Protein AF-A0A6C0EYM8-F1 (afdb_monomer)

Solvent-accessible surface area (backbone atoms only — not comparable to full-atom values): 13880 Å² total; per-residue (Å²): 109,71,68,60,52,52,51,53,52,52,54,50,50,50,52,51,50,51,55,50,56,69,64,71,62,83,47,68,41,80,32,67,7,89,70,68,70,49,69,23,45,26,52,68,52,96,61,31,63,59,53,18,27,50,52,31,50,47,30,53,46,50,48,52,49,52,48,52,54,62,73,57,32,52,66,53,48,35,66,75,74,42,43,72,59,52,56,51,56,61,57,57,60,74,73,69,80,78,85,80,93,77,82,94,76,82,94,71,88,60,78,63,59,58,55,51,49,52,52,49,52,53,48,52,50,47,40,53,31,50,51,37,27,64,75,26,63,48,72,78,26,50,31,46,51,62,92,83,52,91,66,50,63,51,59,41,88,45,28,72,31,35,35,36,50,54,33,39,75,53,99,78,51,46,73,58,57,66,60,62,50,39,53,54,52,46,50,47,49,19,53,27,29,29,87,71,82,81,83,45,74,66,26,50,53,46,33,37,50,52,50,53,56,28,41,79,68,70,64,38,74,91,65,43,17,70,86,52,60,42,82,50,48,78,46,67,47,48,71,58,84,58,77,126

Radius of gyration: 25.05 Å; Cα contacts (8 Å, |Δi|>4): 291; chains: 1; bounding box: 70×45×81 Å

Secondary structure (DSSP, 8-state):
-HHHHHHHHHHHHHHHHHHHHHHT---EEEEE-TTTS-EEEEE-STTHHHHHHHHHHHHHHHHHHHHHHHHHHHHHHIIIIIHHHHHHHHHHHTT--------------THHHHHHHHHHHHHHHHHHHHHHHHHH--TT-EEEPPTT-S-SSEEETTTTEEEE--B-SSTT-PBPPHHHHHHHHHHHHHHHH-SSSSS-HHHHHHHHHHHHHHHHTTS-----TTTS-EEETTEEE---SS--

pLDDT: mean 88.75, std 15.46, range [37.25, 98.81]

Mean predicted aligned error: 8.74 Å

Nearest PDB structures (foldseek):
  5xbn-assembly1_A  TM=6.426E-01  e=7.514E-04  Saccharomyces cerevisiae FostersO
  5xbv-assembly1_A  TM=6.347E-01  e=9.309E-04  Saccharomyces cerevisiae FostersO

Structure (mmCIF, N/CA/C/O backbone):
data_AF-A0A6C0EYM8-F1
#
_entry.id   AF-A0A6C0EYM8-F1
#
loop_
_atom_site.group_PDB
_atom_site.id
_atom_site.type_symbol
_atom_site.label_atom_id
_atom_site.label_alt_id
_atom_site.label_comp_id
_atom_site.label_asym_id
_atom_site.label_entity_id
_atom_site.label_seq_id
_atom_site.pdbx_PDB_ins_code
_atom_site.Cartn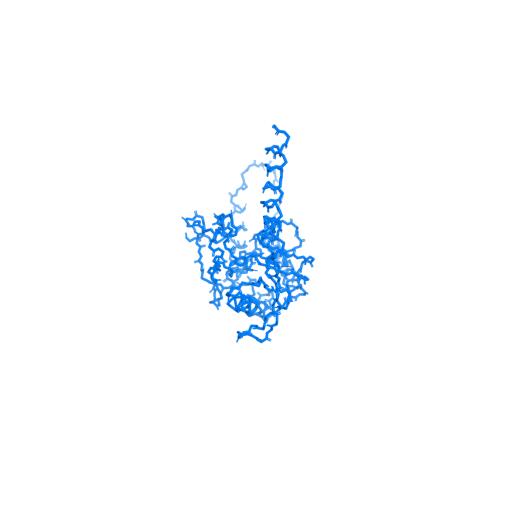_x
_atom_site.Cartn_y
_atom_site.Cartn_z
_atom_site.occupancy
_atom_site.B_iso_or_equiv
_atom_site.auth_seq_id
_atom_site.auth_comp_id
_atom_site.auth_asym_id
_atom_site.auth_atom_id
_atom_site.pdbx_PDB_model_num
ATOM 1 N N . MET A 1 1 ? 44.210 24.706 -36.534 1.00 75.44 1 MET A N 1
ATOM 2 C CA . MET A 1 1 ? 43.386 25.174 -35.391 1.00 75.44 1 MET A CA 1
ATOM 3 C C . MET A 1 1 ? 41.907 24.873 -35.622 1.00 75.44 1 MET A C 1
ATOM 5 O O . MET A 1 1 ? 41.335 24.167 -34.809 1.00 75.44 1 MET A O 1
ATOM 9 N N . ILE A 1 2 ? 41.317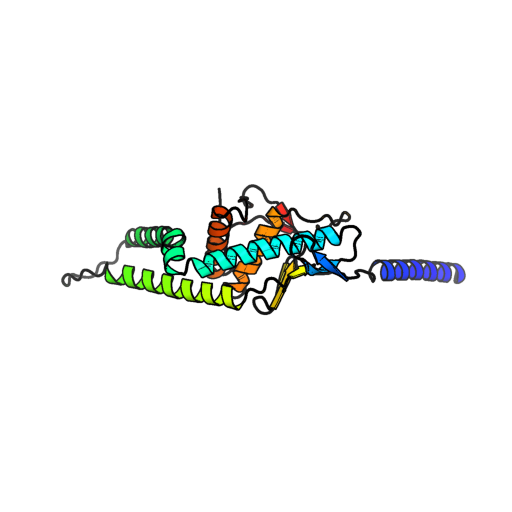 25.308 -36.743 1.00 87.00 2 ILE A N 1
ATOM 10 C CA . ILE A 1 2 ? 39.900 25.060 -37.085 1.00 87.00 2 ILE A CA 1
ATOM 11 C C . ILE A 1 2 ? 39.556 23.559 -37.162 1.00 87.00 2 ILE A C 1
ATOM 13 O O . ILE A 1 2 ? 38.560 23.136 -36.593 1.00 87.00 2 ILE A O 1
ATOM 17 N N . GLU A 1 3 ? 40.405 22.733 -37.780 1.00 90.00 3 GLU A N 1
ATOM 18 C CA . GLU A 1 3 ? 40.162 21.280 -37.881 1.00 90.00 3 GLU A CA 1
ATOM 19 C C . GLU A 1 3 ? 40.129 20.577 -36.516 1.00 90.00 3 GLU A C 1
ATOM 21 O O . GLU A 1 3 ? 39.287 19.715 -36.278 1.00 90.00 3 GLU A O 1
ATOM 26 N N . ILE A 1 4 ? 40.993 21.000 -35.587 1.00 90.81 4 ILE A N 1
ATOM 27 C CA . ILE A 1 4 ? 41.029 20.477 -34.214 1.00 90.81 4 ILE A CA 1
ATOM 28 C C . ILE A 1 4 ? 39.750 20.880 -33.464 1.00 90.81 4 ILE A C 1
ATOM 30 O O . ILE A 1 4 ? 39.149 20.052 -32.784 1.00 90.81 4 ILE A O 1
ATOM 34 N N . VAL A 1 5 ? 39.297 22.128 -33.629 1.00 90.75 5 VAL A N 1
ATOM 35 C CA . VAL A 1 5 ? 38.050 22.627 -33.023 1.00 90.75 5 VAL A CA 1
ATOM 36 C C . VAL A 1 5 ? 36.834 21.863 -33.558 1.00 90.75 5 VAL A C 1
ATOM 38 O O . VAL A 1 5 ? 36.000 21.420 -32.771 1.00 90.75 5 VAL A O 1
ATOM 41 N N . ASN A 1 6 ? 36.763 21.625 -34.870 1.00 92.62 6 ASN A N 1
ATOM 42 C CA . ASN A 1 6 ? 35.686 20.842 -35.481 1.00 92.62 6 ASN A CA 1
ATOM 43 C C . ASN A 1 6 ? 35.679 19.390 -34.979 1.00 92.62 6 ASN A C 1
ATOM 45 O O . ASN A 1 6 ? 34.614 18.855 -34.673 1.00 92.62 6 ASN A O 1
ATOM 49 N N . GLY A 1 7 ? 36.857 18.774 -34.826 1.00 95.19 7 GLY A N 1
ATOM 50 C CA . GLY A 1 7 ? 36.985 17.433 -34.250 1.00 95.19 7 GLY A CA 1
ATOM 51 C C . GLY A 1 7 ? 36.429 17.344 -32.824 1.00 95.19 7 GLY A C 1
ATOM 52 O O . GLY A 1 7 ? 35.659 16.434 -32.520 1.00 95.19 7 GLY A O 1
ATOM 53 N N . ILE A 1 8 ? 36.742 18.324 -31.967 1.00 95.25 8 ILE A N 1
ATOM 54 C CA . ILE A 1 8 ? 36.235 18.382 -30.584 1.00 95.25 8 ILE A CA 1
ATOM 55 C C . ILE A 1 8 ? 34.707 18.547 -30.551 1.00 95.25 8 ILE A C 1
ATOM 57 O O . ILE A 1 8 ? 34.035 17.878 -29.760 1.00 95.25 8 ILE A O 1
ATOM 61 N N . ILE A 1 9 ? 34.141 19.396 -31.416 1.00 95.25 9 ILE A N 1
ATOM 62 C CA . ILE A 1 9 ? 32.686 19.599 -31.503 1.00 95.25 9 ILE A CA 1
ATOM 63 C C . ILE A 1 9 ? 31.981 18.296 -31.900 1.00 95.25 9 ILE A C 1
ATOM 65 O O . ILE A 1 9 ? 31.001 17.921 -31.258 1.00 95.25 9 ILE A O 1
ATOM 69 N N . ILE A 1 10 ? 32.496 17.573 -32.899 1.00 96.31 10 ILE A N 1
ATOM 70 C CA . ILE A 1 10 ? 31.906 16.307 -33.362 1.00 96.31 10 ILE A CA 1
ATOM 71 C C . ILE A 1 10 ? 31.919 15.256 -32.247 1.00 96.31 10 ILE A C 1
ATOM 73 O O . ILE A 1 10 ? 30.889 14.641 -31.983 1.00 96.31 10 ILE A O 1
ATOM 77 N N . VAL A 1 11 ? 33.044 15.079 -31.547 1.00 95.94 11 VAL A N 1
ATOM 78 C CA . VAL A 1 11 ? 33.142 14.116 -30.434 1.00 95.94 11 VAL A CA 1
ATOM 79 C C . VAL A 1 11 ? 32.178 14.480 -29.304 1.00 95.94 11 VAL A C 1
ATOM 81 O O . VAL A 1 11 ? 31.478 13.613 -28.783 1.00 95.94 11 VAL A O 1
ATOM 84 N N . THR A 1 12 ? 32.082 15.765 -28.961 1.00 94.00 12 THR A N 1
ATOM 85 C CA . THR A 1 12 ? 31.161 16.242 -27.921 1.00 94.00 12 THR A CA 1
ATOM 86 C C . THR A 1 12 ? 29.702 16.003 -28.319 1.00 94.00 12 THR A C 1
ATOM 88 O O . THR A 1 12 ? 28.920 15.522 -27.504 1.00 94.00 12 THR A O 1
ATOM 91 N N . LEU A 1 13 ? 29.335 16.259 -29.580 1.00 95.00 13 LEU A N 1
ATOM 92 C CA . LEU A 1 13 ? 27.998 15.968 -30.103 1.00 95.00 13 LEU A CA 1
ATOM 93 C C . LEU A 1 13 ? 27.699 14.468 -30.091 1.00 95.00 13 LEU A C 1
ATOM 95 O O . LEU A 1 13 ? 26.603 14.093 -29.695 1.00 95.00 13 LEU A O 1
ATOM 99 N N . ILE A 1 14 ? 28.660 13.609 -30.443 1.00 94.69 14 ILE A N 1
ATOM 100 C CA . ILE A 1 14 ? 28.497 12.149 -30.360 1.00 94.69 14 ILE A CA 1
ATOM 101 C C . ILE A 1 14 ? 28.258 11.714 -28.911 1.00 94.69 14 ILE A C 1
ATOM 103 O O . ILE A 1 14 ? 27.365 10.910 -28.670 1.00 94.69 14 ILE A O 1
ATOM 107 N N . ILE A 1 15 ? 28.991 12.268 -27.939 1.00 91.94 15 ILE A N 1
ATOM 108 C CA . ILE A 1 15 ? 28.787 11.971 -26.511 1.00 91.94 15 ILE A CA 1
ATOM 109 C C . ILE A 1 15 ? 27.406 12.447 -26.045 1.00 91.94 15 ILE A C 1
ATOM 111 O O . ILE A 1 15 ? 26.713 11.709 -25.348 1.00 91.94 15 ILE A O 1
ATOM 115 N N . ILE A 1 16 ? 26.981 13.651 -26.444 1.00 89.31 16 ILE A N 1
ATOM 116 C CA . ILE A 1 16 ? 25.651 14.188 -26.120 1.00 89.31 16 ILE A CA 1
ATOM 117 C C . ILE A 1 16 ? 24.558 13.317 -26.741 1.00 89.31 16 ILE A C 1
ATOM 119 O O . ILE A 1 16 ? 23.603 12.970 -26.055 1.00 89.31 16 ILE A O 1
ATOM 123 N N . ILE A 1 17 ? 24.703 12.935 -28.011 1.00 86.38 17 ILE A N 1
ATOM 124 C CA . ILE A 1 17 ? 23.761 12.077 -28.735 1.00 86.38 17 ILE A CA 1
ATOM 125 C C . ILE A 1 17 ? 23.705 10.691 -28.090 1.00 86.38 17 ILE A C 1
ATOM 127 O O . ILE A 1 17 ? 22.618 10.188 -27.828 1.00 86.38 17 ILE A O 1
ATOM 131 N N . TYR A 1 18 ? 24.853 10.099 -27.761 1.00 84.50 18 TYR A N 1
ATOM 132 C CA . TYR A 1 18 ? 24.931 8.829 -27.044 1.00 84.50 18 TYR A CA 1
ATOM 133 C C . TYR A 1 18 ? 24.211 8.915 -25.693 1.00 84.50 18 TYR A C 1
ATOM 135 O O . TYR A 1 18 ? 23.333 8.104 -25.419 1.00 84.50 18 TYR A O 1
ATOM 143 N N . LYS A 1 19 ? 24.496 9.950 -24.890 1.00 76.69 19 LYS A N 1
ATOM 144 C CA . LYS A 1 19 ? 23.818 10.199 -23.607 1.00 76.69 19 LYS A CA 1
ATOM 145 C C . LYS A 1 19 ? 22.320 10.467 -23.778 1.00 76.69 19 LYS A C 1
ATOM 147 O O . LYS A 1 19 ? 21.529 10.083 -22.921 1.00 76.69 19 LYS A O 1
ATOM 152 N N . TYR A 1 20 ? 21.917 11.106 -24.875 1.00 72.62 20 TYR A N 1
ATOM 153 C CA . TYR A 1 20 ? 20.518 11.364 -25.209 1.00 72.62 20 TYR A CA 1
ATOM 154 C C . TYR A 1 20 ? 19.769 10.072 -25.569 1.00 72.62 20 TYR A C 1
ATOM 156 O O . TYR A 1 20 ? 18.657 9.869 -25.083 1.00 72.62 20 TYR A O 1
ATOM 164 N N . PHE A 1 21 ? 20.380 9.175 -26.351 1.00 67.88 21 PHE A N 1
ATOM 165 C CA . PHE A 1 21 ? 19.809 7.864 -26.680 1.00 67.88 21 PHE A CA 1
ATOM 166 C C . PHE A 1 21 ? 19.826 6.895 -25.488 1.00 67.88 21 PHE A C 1
ATOM 168 O O . PHE A 1 21 ? 18.843 6.190 -25.273 1.00 67.88 21 PHE A O 1
ATOM 175 N N . GLU A 1 22 ? 20.875 6.918 -24.662 1.00 64.88 22 GLU A N 1
ATOM 176 C CA . GLU A 1 22 ? 20.954 6.177 -23.394 1.00 64.88 22 GLU A CA 1
ATOM 177 C C . GLU A 1 22 ? 19.820 6.594 -22.437 1.00 64.88 22 GLU A C 1
ATOM 179 O O . GLU A 1 22 ? 19.187 5.749 -21.812 1.00 64.88 22 GLU A O 1
ATOM 184 N N . LYS A 1 23 ? 19.490 7.893 -22.383 1.00 55.81 23 LYS A N 1
ATOM 185 C CA . LYS A 1 23 ? 18.424 8.435 -21.524 1.00 55.81 23 LYS A CA 1
ATOM 186 C C . LYS A 1 23 ? 17.008 8.307 -22.111 1.00 55.81 23 LYS A C 1
ATOM 188 O O . LYS A 1 23 ? 16.044 8.314 -21.354 1.00 55.81 23 LYS A O 1
ATOM 193 N N . SER A 1 24 ? 16.853 8.196 -23.434 1.00 52.31 24 SER A N 1
ATOM 194 C CA . SER A 1 24 ? 15.537 8.186 -24.111 1.00 52.31 24 SER A CA 1
ATOM 195 C C . SER A 1 24 ? 14.885 6.802 -24.234 1.00 52.31 24 SER A C 1
ATOM 197 O O . SER A 1 24 ? 13.898 6.660 -24.949 1.00 52.31 24 SER A O 1
ATOM 199 N N . SER A 1 25 ? 15.396 5.779 -23.545 1.00 53.38 25 SER A N 1
ATOM 200 C CA . SER A 1 25 ? 14.868 4.407 -23.617 1.00 53.38 25 SER A CA 1
ATOM 201 C C . SER A 1 25 ? 14.378 3.866 -22.270 1.00 53.38 25 SER A C 1
ATOM 203 O O . SER A 1 25 ? 14.473 2.670 -22.002 1.00 53.38 25 SER A O 1
ATOM 205 N N . TYR A 1 26 ? 13.793 4.720 -21.420 1.00 64.38 26 TYR A N 1
ATOM 206 C CA . TYR A 1 26 ? 13.003 4.253 -20.272 1.00 64.38 26 TYR A CA 1
ATOM 207 C C . TYR A 1 26 ? 11.654 3.704 -20.743 1.00 64.38 26 TYR A C 1
ATOM 209 O O . TYR A 1 26 ? 10.590 4.251 -20.460 1.00 64.38 26 TYR A O 1
ATOM 217 N N . ASP A 1 27 ? 11.729 2.639 -21.526 1.00 79.62 27 ASP A N 1
ATOM 218 C CA . ASP A 1 27 ? 10.581 1.957 -22.079 1.00 79.62 27 ASP A CA 1
ATOM 219 C C . ASP A 1 27 ? 9.804 1.282 -20.941 1.00 79.62 27 ASP A C 1
ATOM 221 O O . ASP A 1 27 ? 10.385 0.694 -20.021 1.00 79.62 27 ASP A O 1
ATOM 225 N N . VAL A 1 28 ? 8.483 1.412 -20.974 1.00 91.00 28 VAL A N 1
ATOM 226 C CA . VAL A 1 28 ? 7.564 0.760 -20.039 1.00 91.00 28 VAL A CA 1
ATOM 227 C C . VAL A 1 28 ? 6.728 -0.237 -20.817 1.00 91.00 28 VAL A C 1
ATOM 229 O O . VAL A 1 28 ? 6.336 -0.001 -21.955 1.00 91.00 28 VAL A O 1
ATOM 232 N N . VAL A 1 29 ? 6.438 -1.371 -20.198 1.00 95.12 29 VAL A N 1
ATOM 233 C CA . VAL A 1 29 ? 5.774 -2.492 -20.851 1.00 95.12 29 VAL A CA 1
ATOM 234 C C . VAL A 1 29 ? 4.687 -3.058 -19.947 1.00 95.12 29 VAL A C 1
ATOM 236 O O . VAL A 1 29 ? 4.827 -3.102 -18.725 1.00 95.12 29 VAL A O 1
ATOM 239 N N . MET A 1 30 ? 3.578 -3.480 -20.557 1.00 97.12 30 MET A N 1
ATOM 240 C CA . MET A 1 30 ? 2.511 -4.187 -19.853 1.00 97.12 30 MET A CA 1
ATOM 241 C C . MET A 1 30 ? 2.912 -5.649 -19.660 1.00 97.12 30 MET A C 1
ATOM 243 O O . MET A 1 30 ? 3.113 -6.370 -20.638 1.00 97.12 30 MET A O 1
ATOM 247 N N . VAL A 1 31 ? 2.971 -6.102 -18.412 1.00 98.31 31 VAL A N 1
ATOM 248 C CA . VAL A 1 31 ? 3.318 -7.484 -18.054 1.00 98.31 31 VAL A CA 1
ATOM 249 C C . VAL A 1 31 ? 2.188 -8.092 -17.232 1.00 98.31 31 VAL A C 1
ATOM 251 O O . VAL A 1 31 ? 1.632 -7.440 -16.350 1.00 98.31 31 VAL A O 1
ATOM 254 N N . VAL A 1 32 ? 1.813 -9.334 -17.540 1.00 98.56 32 VAL A N 1
ATOM 255 C CA . VAL A 1 32 ? 0.831 -10.089 -16.749 1.00 98.56 32 VAL A CA 1
ATOM 256 C C . VAL A 1 32 ? 1.529 -10.626 -15.503 1.00 98.56 32 VAL A C 1
ATOM 258 O O . VAL A 1 32 ? 2.522 -11.345 -15.614 1.00 98.56 32 VAL A O 1
ATOM 261 N N . SER A 1 33 ? 1.008 -10.307 -14.322 1.00 98.56 33 SER A N 1
ATOM 262 C CA . SER A 1 33 ? 1.491 -10.914 -13.088 1.00 98.56 33 SER A CA 1
ATOM 263 C C . SER A 1 33 ? 1.068 -12.380 -13.007 1.00 98.56 33 SER A C 1
ATOM 265 O O . SER A 1 33 ? -0.102 -12.719 -13.178 1.00 98.56 33 SER A O 1
ATOM 267 N N . GLN A 1 34 ? 2.014 -13.248 -12.666 1.00 98.56 34 GLN A N 1
ATOM 268 C CA . GLN A 1 34 ? 1.790 -14.658 -12.355 1.00 98.56 34 GLN A CA 1
ATOM 269 C C . GLN A 1 34 ? 1.108 -14.859 -10.992 1.00 98.56 34 GLN A C 1
ATOM 271 O O . GLN A 1 34 ? 0.627 -15.949 -10.700 1.00 98.56 34 GLN A O 1
ATOM 276 N N . VAL A 1 35 ? 1.044 -13.815 -10.159 1.00 98.25 35 VAL A N 1
ATOM 277 C CA . VAL A 1 35 ? 0.452 -13.865 -8.814 1.00 98.25 35 VAL A CA 1
ATOM 278 C C . VAL A 1 35 ? -1.070 -13.747 -8.864 1.00 98.25 35 VAL A C 1
ATOM 280 O O . VAL A 1 35 ? -1.756 -14.419 -8.099 1.00 98.25 35 VAL A O 1
ATOM 283 N N . ASN A 1 36 ? -1.608 -12.897 -9.742 1.00 97.75 36 ASN A N 1
ATOM 284 C CA . ASN A 1 36 ? -3.050 -12.628 -9.803 1.00 97.75 36 ASN A CA 1
ATOM 285 C C . ASN A 1 36 ? -3.633 -12.540 -11.225 1.00 97.75 36 ASN A C 1
ATOM 287 O O . ASN A 1 36 ? -4.819 -12.257 -11.376 1.00 97.75 36 ASN A O 1
ATOM 291 N N . GLY A 1 37 ? -2.827 -12.754 -12.270 1.00 98.06 37 GLY A N 1
ATOM 292 C CA . GLY A 1 37 ? -3.269 -12.728 -13.667 1.00 98.06 37 GLY A CA 1
ATOM 293 C C . GLY A 1 37 ? -3.581 -11.336 -14.232 1.00 98.06 37 GLY A C 1
ATOM 294 O O . GLY A 1 37 ? -4.012 -11.235 -15.382 1.00 98.06 37 GLY A O 1
ATOM 295 N N . LYS A 1 38 ? -3.370 -10.257 -13.467 1.00 97.88 38 LYS A N 1
ATOM 296 C CA . LYS A 1 38 ? -3.635 -8.876 -13.898 1.00 97.88 38 LYS A CA 1
ATOM 297 C C . LYS A 1 38 ? -2.435 -8.282 -14.630 1.00 97.88 38 LYS A C 1
ATOM 299 O O . LYS A 1 38 ? -1.297 -8.703 -14.431 1.00 97.88 38 LYS A O 1
ATOM 304 N N . LYS A 1 39 ? -2.688 -7.303 -15.502 1.00 97.81 39 LYS A N 1
ATOM 305 C CA . LYS A 1 39 ? -1.640 -6.602 -16.255 1.00 97.81 39 LYS A CA 1
ATOM 306 C C . LYS A 1 39 ? -1.178 -5.364 -15.497 1.00 97.81 39 LYS A C 1
ATOM 308 O O . LYS A 1 39 ? -2.008 -4.539 -15.134 1.00 97.81 39 LYS A O 1
ATOM 313 N N . TYR A 1 40 ? 0.132 -5.200 -15.363 1.00 98.19 40 TYR A N 1
ATOM 314 C CA . TYR A 1 40 ? 0.755 -4.042 -14.729 1.00 98.19 40 TYR A CA 1
ATOM 315 C C . TYR A 1 40 ? 1.706 -3.347 -15.698 1.00 98.19 40 TYR A C 1
ATOM 317 O O . TYR A 1 40 ? 2.440 -4.010 -16.433 1.00 98.19 40 TYR A O 1
ATOM 325 N N . LEU A 1 41 ? 1.687 -2.013 -15.695 1.00 97.12 41 LEU A N 1
ATOM 326 C CA . LEU A 1 41 ? 2.671 -1.211 -16.415 1.00 97.12 41 LEU A CA 1
ATOM 327 C C . LEU A 1 41 ? 3.937 -1.118 -15.561 1.00 97.12 41 LEU A C 1
ATOM 329 O O . LEU A 1 41 ? 3.905 -0.542 -14.473 1.00 97.12 41 LEU A O 1
ATOM 333 N N . VAL A 1 42 ? 5.029 -1.692 -16.056 1.00 97.06 42 VAL A N 1
ATOM 334 C CA . VAL A 1 42 ? 6.327 -1.756 -15.369 1.00 97.06 42 VAL A CA 1
ATOM 335 C C . VAL A 1 42 ? 7.449 -1.321 -16.300 1.00 97.06 42 VAL A C 1
ATOM 337 O O . VAL A 1 42 ? 7.278 -1.265 -17.517 1.00 97.06 42 VAL A O 1
ATOM 340 N N . ARG A 1 43 ? 8.620 -1.016 -15.751 1.00 94.00 43 ARG A N 1
ATOM 341 C CA . ARG A 1 43 ? 9.813 -0.696 -16.535 1.00 94.00 43 ARG A CA 1
ATOM 342 C C . ARG A 1 43 ? 10.273 -1.907 -17.343 1.00 94.00 43 ARG A C 1
ATOM 344 O O . ARG A 1 43 ? 10.307 -3.027 -16.834 1.00 94.00 43 ARG A O 1
ATOM 351 N N . ASN A 1 44 ? 10.688 -1.682 -18.587 1.00 93.12 44 ASN A N 1
ATOM 352 C CA . ASN A 1 44 ? 11.189 -2.718 -19.488 1.00 93.12 44 ASN A CA 1
ATOM 353 C C . ASN A 1 44 ? 12.648 -3.092 -19.166 1.00 93.12 44 ASN A C 1
ATOM 355 O O . ASN A 1 44 ? 13.563 -2.873 -19.954 1.00 93.12 44 ASN A O 1
ATOM 359 N N . LEU A 1 45 ? 12.855 -3.660 -17.980 1.00 92.19 45 LEU A N 1
ATOM 360 C CA . LEU A 1 45 ? 14.130 -4.202 -17.513 1.00 92.19 45 LEU A CA 1
ATOM 361 C C . LEU A 1 45 ? 14.136 -5.743 -17.590 1.00 92.19 45 LEU A C 1
ATOM 363 O O . LEU A 1 45 ? 13.085 -6.352 -17.845 1.00 92.19 45 LEU A O 1
ATOM 367 N N . PRO A 1 46 ? 15.300 -6.406 -17.423 1.00 94.38 46 PRO A N 1
ATOM 368 C CA . PRO A 1 46 ? 15.376 -7.869 -17.421 1.00 94.38 46 PRO A CA 1
ATOM 369 C C . PRO A 1 46 ? 14.460 -8.541 -16.385 1.00 94.38 46 PRO A C 1
ATOM 371 O O . PRO A 1 46 ? 13.908 -9.595 -16.676 1.00 94.38 46 PRO A O 1
ATOM 374 N N . ASP A 1 47 ? 14.232 -7.898 -15.236 1.00 96.56 47 ASP A N 1
ATOM 375 C CA . ASP A 1 47 ? 13.411 -8.366 -14.105 1.00 96.56 47 ASP A CA 1
ATOM 376 C C . ASP A 1 47 ? 11.976 -7.781 -14.097 1.00 96.56 47 ASP A C 1
ATOM 378 O O . ASP A 1 47 ? 11.333 -7.608 -13.056 1.00 96.56 47 ASP A O 1
ATOM 382 N N . LYS A 1 48 ? 11.454 -7.399 -15.271 1.00 97.19 48 LYS A N 1
ATOM 383 C CA . LYS A 1 48 ? 10.098 -6.831 -15.412 1.00 97.19 48 LYS A CA 1
ATOM 384 C C . LYS A 1 48 ? 8.984 -7.774 -14.943 1.00 97.19 48 LYS A C 1
ATOM 386 O O . LYS A 1 48 ? 7.923 -7.304 -14.535 1.00 97.19 48 LYS A O 1
ATOM 391 N N . GLN A 1 49 ? 9.207 -9.089 -14.996 1.00 98.62 49 GLN A N 1
ATOM 392 C CA . GLN A 1 49 ? 8.233 -10.069 -14.515 1.00 98.62 49 GLN A CA 1
ATOM 393 C C . GLN A 1 49 ? 8.118 -10.001 -12.989 1.00 98.62 49 GLN A C 1
ATOM 395 O O . GLN A 1 49 ? 7.016 -9.900 -12.458 1.00 98.62 49 GLN A O 1
ATOM 400 N N . GLU A 1 50 ? 9.250 -9.947 -12.293 1.00 98.62 50 GLU A N 1
ATOM 401 C CA . GLU A 1 50 ? 9.334 -9.803 -10.844 1.00 98.62 50 GLU A CA 1
ATOM 402 C C . GLU A 1 50 ? 8.737 -8.472 -10.373 1.00 98.62 50 GLU A C 1
ATOM 404 O O . GLU A 1 50 ? 8.071 -8.432 -9.338 1.00 98.62 50 GLU A O 1
ATOM 409 N N . ALA A 1 51 ? 8.917 -7.393 -11.142 1.00 98.31 51 ALA A N 1
ATOM 410 C CA . ALA A 1 51 ? 8.287 -6.100 -10.875 1.00 98.31 51 ALA A CA 1
ATOM 411 C C . ALA A 1 51 ? 6.751 -6.179 -10.965 1.00 98.31 51 ALA A C 1
ATOM 413 O O . ALA A 1 51 ? 6.045 -5.705 -10.069 1.00 98.31 51 ALA A O 1
ATOM 414 N N . ALA A 1 52 ? 6.225 -6.822 -12.013 1.00 98.69 52 ALA A N 1
ATOM 415 C CA . ALA A 1 52 ? 4.787 -7.026 -12.178 1.00 98.69 52 ALA A CA 1
ATOM 416 C C . ALA A 1 52 ? 4.214 -7.929 -11.078 1.00 98.69 52 ALA A C 1
ATOM 418 O O . ALA A 1 52 ? 3.138 -7.658 -10.548 1.00 98.69 52 ALA A O 1
ATOM 419 N N . ASP A 1 53 ? 4.956 -8.960 -10.677 1.00 98.81 53 ASP A N 1
ATOM 420 C CA . ASP A 1 53 ? 4.571 -9.850 -9.584 1.00 98.81 53 ASP A CA 1
ATOM 421 C C . ASP A 1 53 ? 4.623 -9.175 -8.220 1.00 98.81 53 ASP A C 1
ATOM 423 O O . ASP A 1 53 ? 3.771 -9.441 -7.372 1.00 98.81 53 ASP A O 1
ATOM 427 N N . LEU A 1 54 ? 5.564 -8.259 -8.004 1.00 98.75 54 LEU A N 1
ATOM 428 C CA . LEU A 1 54 ? 5.590 -7.427 -6.810 1.00 98.75 54 LEU A CA 1
ATOM 429 C C . LEU A 1 54 ? 4.331 -6.554 -6.730 1.00 98.75 54 LEU A C 1
ATOM 431 O O . LEU A 1 54 ? 3.666 -6.574 -5.697 1.00 98.75 54 LEU A O 1
ATOM 435 N N . LEU A 1 55 ? 3.941 -5.869 -7.812 1.00 98.69 55 LEU A N 1
ATOM 436 C CA . LEU A 1 55 ? 2.674 -5.123 -7.859 1.00 98.69 55 LEU A CA 1
ATOM 437 C C . LEU A 1 55 ? 1.461 -6.033 -7.641 1.00 98.69 55 LEU A C 1
ATOM 439 O O . LEU A 1 55 ? 0.582 -5.688 -6.854 1.00 98.69 55 LEU A O 1
ATOM 443 N N . GLY A 1 56 ? 1.444 -7.217 -8.260 1.00 98.62 56 GLY A N 1
ATOM 444 C CA . GLY A 1 56 ? 0.386 -8.207 -8.070 1.00 98.62 56 GLY A CA 1
ATOM 445 C C . GLY A 1 56 ? 0.226 -8.632 -6.608 1.00 98.62 56 GLY A C 1
ATOM 446 O O . GLY A 1 56 ? -0.890 -8.652 -6.086 1.00 98.62 56 GLY A O 1
ATOM 447 N N . LYS A 1 57 ? 1.334 -8.890 -5.901 1.00 98.69 57 LYS A N 1
ATOM 448 C CA . LYS A 1 57 ? 1.322 -9.211 -4.462 1.00 98.69 57 LYS A CA 1
ATOM 449 C C . LYS A 1 57 ? 0.798 -8.057 -3.616 1.00 98.69 57 LYS A C 1
ATOM 451 O O . LYS A 1 57 ? 0.011 -8.290 -2.700 1.00 98.69 57 LYS A O 1
ATOM 456 N N . LEU A 1 58 ? 1.225 -6.826 -3.904 1.00 98.56 58 LEU A N 1
ATOM 457 C CA . LEU A 1 58 ? 0.752 -5.640 -3.186 1.00 98.56 58 LEU A CA 1
ATOM 458 C C . LEU A 1 58 ? -0.751 -5.445 -3.397 1.00 98.56 58 LEU A C 1
ATOM 460 O O . LEU A 1 58 ? -1.476 -5.282 -2.419 1.00 98.56 58 LEU A O 1
ATOM 464 N N . ALA A 1 59 ? -1.228 -5.549 -4.639 1.00 98.38 59 ALA A N 1
ATOM 465 C CA . ALA A 1 59 ? -2.645 -5.443 -4.970 1.00 98.38 59 ALA A CA 1
ATOM 466 C C . ALA A 1 59 ? -3.484 -6.482 -4.210 1.00 98.38 59 ALA A C 1
ATOM 468 O O . ALA A 1 59 ? -4.453 -6.106 -3.559 1.00 98.38 59 ALA A O 1
ATOM 469 N N . VAL A 1 60 ? -3.066 -7.756 -4.193 1.00 98.56 60 VAL A N 1
ATOM 470 C CA . VAL A 1 60 ? -3.756 -8.827 -3.444 1.00 98.56 60 VAL A CA 1
ATOM 471 C C . VAL A 1 60 ? -3.788 -8.541 -1.939 1.00 98.56 60 VAL A C 1
ATOM 473 O O . VAL A 1 60 ? -4.818 -8.728 -1.290 1.00 98.56 60 VAL A O 1
ATOM 476 N N . LYS A 1 61 ? -2.679 -8.067 -1.357 1.00 98.62 61 LYS A N 1
ATOM 477 C CA . LYS A 1 61 ? -2.631 -7.711 0.071 1.00 98.62 61 LYS A CA 1
ATOM 478 C C . LYS A 1 61 ? -3.567 -6.556 0.407 1.00 98.62 61 LYS A C 1
ATOM 480 O O . LYS A 1 61 ? -4.269 -6.629 1.414 1.00 98.62 61 LYS A O 1
ATOM 485 N N . LEU A 1 62 ? -3.571 -5.500 -0.405 1.00 98.56 62 LEU A N 1
ATOM 486 C CA . LEU A 1 62 ? -4.426 -4.339 -0.173 1.00 98.56 62 LEU A CA 1
ATOM 487 C C . LEU A 1 62 ? -5.901 -4.658 -0.424 1.00 98.56 62 LEU A C 1
ATOM 489 O O . LEU A 1 62 ? -6.741 -4.230 0.358 1.00 98.56 62 LEU A O 1
ATOM 493 N N . GLU A 1 63 ? -6.213 -5.466 -1.437 1.00 98.56 63 GLU A N 1
ATOM 494 C CA . GLU A 1 63 ? -7.571 -5.952 -1.697 1.00 98.56 63 GLU A CA 1
ATOM 495 C C . GLU A 1 63 ? -8.108 -6.730 -0.495 1.00 98.56 63 GLU A C 1
ATOM 497 O O . GLU A 1 63 ? -9.171 -6.397 0.027 1.00 98.56 63 GLU A O 1
ATOM 502 N N . LYS A 1 64 ? -7.312 -7.662 0.043 1.00 98.75 64 LYS A N 1
ATOM 503 C CA . LYS A 1 64 ? -7.661 -8.392 1.266 1.00 98.75 64 LYS A CA 1
ATOM 504 C C . LYS A 1 64 ? -7.817 -7.467 2.478 1.00 98.75 64 LYS A C 1
ATOM 506 O O . LYS A 1 64 ? -8.728 -7.664 3.277 1.00 98.75 64 LYS A O 1
ATOM 511 N N . LEU A 1 65 ? -6.959 -6.456 2.634 1.00 98.81 65 LEU A N 1
ATOM 512 C CA . LEU A 1 65 ? -7.069 -5.475 3.722 1.00 98.81 65 LEU A CA 1
ATOM 513 C C . LEU A 1 65 ? -8.380 -4.679 3.635 1.00 98.81 65 LEU A C 1
ATOM 515 O O . LEU A 1 65 ? -9.095 -4.560 4.631 1.00 98.81 65 LEU A O 1
ATOM 519 N N . VAL A 1 66 ? -8.712 -4.162 2.450 1.00 98.75 66 VAL A N 1
ATOM 520 C CA . VAL A 1 66 ? -9.952 -3.412 2.207 1.00 98.75 66 VAL A CA 1
ATOM 521 C C . VAL A 1 66 ? -11.175 -4.308 2.401 1.00 98.75 66 VAL A C 1
ATOM 523 O O . VAL A 1 66 ? -12.152 -3.878 3.012 1.00 98.75 66 VAL A O 1
ATOM 526 N N . GLU A 1 67 ? -11.117 -5.564 1.956 1.00 98.69 67 GLU A N 1
ATOM 527 C CA . GLU A 1 67 ? -12.184 -6.545 2.159 1.00 98.69 67 GLU A CA 1
ATOM 528 C C . GLU A 1 67 ? -12.420 -6.839 3.648 1.00 98.69 67 GLU A C 1
ATOM 530 O O . GLU A 1 67 ? -13.564 -6.783 4.102 1.00 98.69 67 GLU A O 1
ATOM 535 N N . ILE A 1 68 ? -11.359 -7.057 4.435 1.00 98.69 68 ILE A N 1
ATOM 536 C CA . ILE A 1 68 ? -11.452 -7.247 5.893 1.00 98.69 68 ILE A CA 1
ATOM 537 C C . ILE A 1 68 ? -12.156 -6.056 6.550 1.00 98.69 68 ILE A C 1
ATOM 539 O O . ILE A 1 68 ? -13.074 -6.243 7.349 1.00 98.69 68 ILE A O 1
ATOM 543 N N . ILE A 1 69 ? -11.752 -4.831 6.201 1.00 98.56 69 ILE A N 1
ATOM 544 C CA . ILE A 1 69 ? -12.334 -3.600 6.752 1.00 98.56 69 ILE A CA 1
ATOM 545 C C 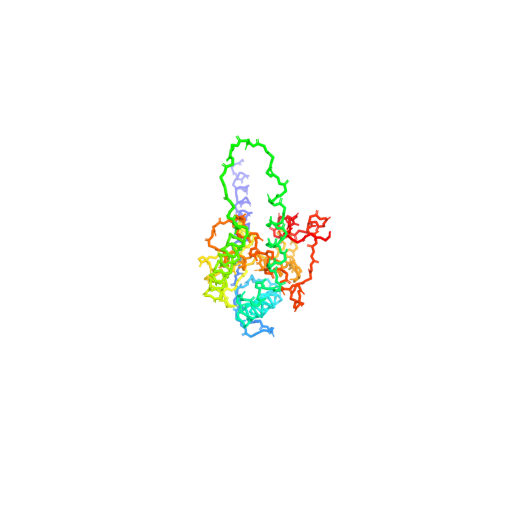. ILE A 1 69 ? -13.815 -3.486 6.374 1.00 98.56 69 ILE A C 1
ATOM 547 O O . ILE A 1 69 ? -14.657 -3.192 7.228 1.00 98.56 69 ILE A O 1
ATOM 551 N N . LYS A 1 70 ? -14.140 -3.750 5.105 1.00 98.31 70 LYS A N 1
ATOM 552 C CA . LYS A 1 70 ? -15.503 -3.690 4.573 1.00 98.31 70 LYS A CA 1
ATOM 553 C C . LYS A 1 70 ? -16.424 -4.705 5.250 1.00 98.31 70 LYS A C 1
ATOM 555 O O . LYS A 1 70 ? -17.519 -4.331 5.660 1.00 98.31 70 LYS A O 1
ATOM 560 N N . ILE A 1 71 ? -15.994 -5.964 5.366 1.00 98.31 71 ILE A N 1
ATOM 561 C CA . ILE A 1 71 ? -16.790 -7.054 5.953 1.00 98.31 71 ILE A CA 1
ATOM 562 C C . ILE A 1 71 ? -16.967 -6.853 7.457 1.00 98.31 71 ILE A C 1
ATOM 564 O O . ILE A 1 71 ? -18.066 -7.051 7.970 1.00 98.31 71 ILE A O 1
ATOM 568 N N . ALA A 1 72 ? -15.911 -6.448 8.170 1.00 98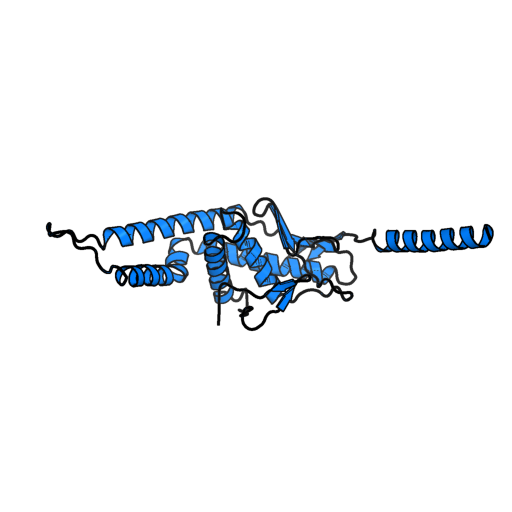.19 72 ALA A N 1
ATOM 569 C CA . ALA A 1 72 ? -15.997 -6.212 9.607 1.00 98.19 72 ALA A CA 1
ATOM 570 C C . ALA A 1 72 ? -17.000 -5.096 9.940 1.00 98.19 72 ALA A C 1
ATOM 572 O O . ALA A 1 72 ? -17.727 -5.202 10.927 1.00 98.19 72 ALA A O 1
ATOM 573 N N . GLY A 1 73 ? -17.059 -4.045 9.119 1.00 97.31 73 GLY A N 1
ATOM 574 C CA . GLY A 1 73 ? -17.907 -2.883 9.361 1.00 97.31 73 GLY A CA 1
ATOM 575 C C . GLY A 1 73 ? -17.357 -1.962 10.457 1.00 97.31 73 GLY A C 1
ATOM 576 O O . GLY A 1 73 ? -16.586 -2.365 11.333 1.00 97.31 73 GLY A O 1
ATOM 577 N N . TYR A 1 74 ? -17.756 -0.687 10.411 1.00 97.81 74 TYR A N 1
ATOM 578 C CA . TYR A 1 74 ? -17.151 0.362 11.241 1.00 97.81 74 TYR A CA 1
ATOM 579 C C . TYR A 1 74 ? -17.314 0.122 12.750 1.00 97.81 74 TYR A C 1
ATOM 581 O O . TYR A 1 74 ? -16.420 0.481 13.507 1.00 97.81 74 TYR A O 1
ATOM 589 N N . GLU A 1 75 ? -18.400 -0.513 13.206 1.00 97.25 75 GLU A N 1
ATOM 590 C CA . GLU A 1 75 ? -18.619 -0.776 14.637 1.00 97.25 75 GLU A CA 1
ATOM 591 C C . GLU A 1 75 ? -17.614 -1.783 15.200 1.00 97.25 75 GLU A C 1
ATOM 593 O O . GLU A 1 75 ? -17.017 -1.547 16.253 1.00 97.25 75 GLU A O 1
ATOM 598 N N . ASN A 1 76 ? -17.367 -2.879 14.479 1.00 98.00 76 ASN A N 1
ATOM 599 C CA . ASN A 1 76 ? -16.396 -3.885 14.900 1.00 98.00 76 ASN A CA 1
ATOM 600 C C . ASN A 1 76 ? -14.966 -3.347 14.804 1.00 98.00 76 ASN A C 1
ATOM 602 O O . ASN A 1 76 ? -14.167 -3.574 15.714 1.00 98.00 76 ASN A O 1
ATOM 606 N N . ILE A 1 77 ? -14.655 -2.587 13.747 1.00 98.25 77 ILE A N 1
ATOM 607 C CA . ILE A 1 77 ? -13.356 -1.917 13.619 1.00 98.25 77 ILE A CA 1
ATOM 608 C C . ILE A 1 77 ? -13.149 -0.919 14.764 1.00 98.25 77 ILE A C 1
ATOM 610 O O . ILE A 1 77 ? -12.089 -0.933 15.390 1.00 98.25 77 ILE A O 1
ATOM 614 N N . TYR A 1 78 ? -14.162 -0.112 15.095 1.00 97.50 78 TYR A N 1
ATOM 615 C CA . TYR A 1 78 ? -14.103 0.828 16.212 1.00 97.50 78 TYR A CA 1
ATOM 616 C C . TYR A 1 78 ? -13.804 0.104 17.525 1.00 97.50 78 TYR A C 1
ATOM 618 O O . TYR A 1 78 ? -12.824 0.418 18.201 1.00 97.50 78 TYR A O 1
ATOM 626 N N . ASN A 1 79 ? -14.614 -0.903 17.859 1.00 96.75 79 ASN A N 1
ATOM 627 C CA . ASN A 1 79 ? -14.505 -1.628 19.121 1.00 96.75 79 ASN A CA 1
ATOM 628 C C . ASN A 1 79 ? -13.152 -2.331 19.277 1.00 96.75 79 ASN A C 1
ATOM 630 O O . ASN A 1 79 ? -12.599 -2.338 20.374 1.00 96.75 79 ASN A O 1
ATOM 634 N N . LYS A 1 80 ? -12.612 -2.901 18.193 1.00 97.50 80 LYS A N 1
ATOM 635 C CA . LYS A 1 80 ? -11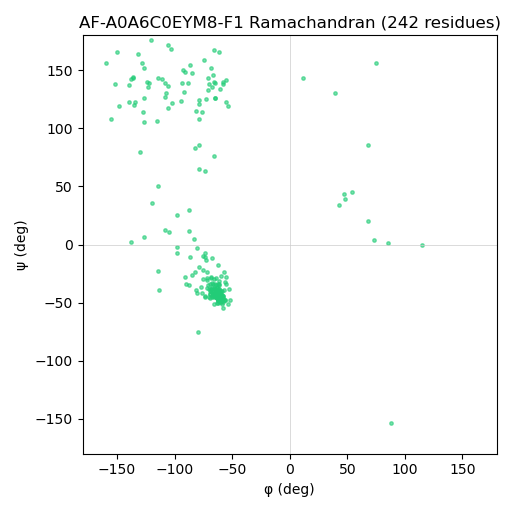.349 -3.645 18.235 1.00 97.50 80 LYS A CA 1
ATOM 636 C C . LYS A 1 80 ? -10.115 -2.740 18.213 1.00 97.50 80 LYS A C 1
ATOM 638 O O . LYS A 1 80 ? -9.161 -3.016 18.934 1.00 97.50 80 LYS A O 1
ATOM 643 N N . TYR A 1 81 ? -10.108 -1.690 17.391 1.00 96.12 81 TYR A N 1
ATOM 644 C CA . TYR A 1 81 ? -8.875 -0.962 17.062 1.00 96.12 81 TYR A CA 1
ATOM 645 C C . TYR A 1 81 ? -8.817 0.487 17.548 1.00 96.12 81 TYR A C 1
ATOM 647 O O . TYR A 1 81 ? -7.711 1.019 17.669 1.00 96.12 81 TYR A O 1
ATOM 655 N N . VAL A 1 82 ? -9.966 1.123 17.800 1.00 94.69 82 VAL A N 1
ATOM 656 C CA . VAL A 1 82 ? -10.061 2.575 18.051 1.00 94.69 82 VAL A CA 1
ATOM 657 C C . VAL A 1 82 ? -10.499 2.883 19.482 1.00 94.69 82 VAL A C 1
ATOM 659 O O . VAL A 1 82 ? -9.952 3.786 20.108 1.00 94.69 82 VAL A O 1
ATOM 662 N N . LYS A 1 83 ? -11.440 2.109 20.034 1.00 93.31 83 LYS A N 1
ATOM 663 C CA . LYS A 1 83 ? -12.061 2.365 21.341 1.00 93.31 83 LYS A CA 1
ATOM 664 C C . LYS A 1 83 ? -11.048 2.576 22.470 1.00 93.31 83 LYS A C 1
ATOM 666 O O . LYS A 1 83 ? -11.146 3.550 23.205 1.00 93.31 83 LYS A O 1
ATOM 671 N N . ALA A 1 84 ? -10.046 1.704 22.569 1.00 90.12 84 ALA A N 1
ATOM 672 C CA . ALA A 1 84 ? -9.034 1.791 23.622 1.00 90.12 84 ALA A CA 1
ATOM 673 C C . ALA A 1 84 ? -8.180 3.070 23.544 1.00 90.12 84 ALA A C 1
ATOM 675 O O . ALA A 1 84 ? -7.696 3.538 24.574 1.00 90.12 84 ALA A O 1
ATOM 676 N N . ASP A 1 85 ? -7.983 3.628 22.347 1.00 85.81 85 ASP A N 1
ATOM 677 C CA . ASP A 1 85 ? -7.241 4.877 22.165 1.00 85.81 85 ASP A CA 1
ATOM 678 C C . ASP A 1 85 ? -8.121 6.075 22.591 1.00 85.81 85 ASP A C 1
ATOM 680 O O . ASP A 1 85 ? -7.667 6.928 23.354 1.00 85.81 85 ASP A O 1
ATOM 684 N N . VAL A 1 86 ? -9.414 6.065 22.237 1.00 83.06 86 VAL A N 1
ATOM 685 C CA . VAL A 1 86 ? -10.408 7.081 22.654 1.00 83.06 86 VAL A CA 1
ATOM 686 C C . VAL A 1 86 ? -10.605 7.111 24.176 1.00 83.06 86 VAL A C 1
ATOM 688 O O . VAL A 1 86 ? -10.647 8.180 24.796 1.00 83.06 86 VAL A O 1
ATOM 691 N N . ASP A 1 87 ? -10.692 5.942 24.813 1.00 85.19 87 ASP A N 1
ATOM 692 C CA . ASP A 1 87 ? -10.881 5.837 26.264 1.00 85.19 87 ASP A CA 1
ATOM 693 C C . ASP A 1 87 ? -9.678 6.409 27.040 1.00 85.19 87 ASP A C 1
ATOM 695 O O . ASP A 1 87 ? -9.846 7.036 28.092 1.00 85.19 87 ASP A O 1
ATOM 699 N N . LYS A 1 88 ? -8.456 6.259 26.510 1.00 83.00 88 LYS A N 1
ATOM 700 C CA . LYS A 1 88 ? -7.236 6.834 27.105 1.00 83.00 88 LYS A CA 1
ATOM 701 C C . LYS A 1 88 ? -7.195 8.355 26.975 1.00 83.00 88 LYS A C 1
ATOM 703 O O . LYS A 1 88 ? -6.888 9.037 27.953 1.00 83.00 88 LYS A O 1
ATOM 708 N N . GLU A 1 89 ? -7.525 8.894 25.803 1.00 75.81 89 GLU A N 1
ATOM 709 C CA . GLU A 1 89 ? -7.526 10.344 25.563 1.00 75.81 89 GLU A CA 1
ATOM 710 C C . GLU A 1 89 ? -8.576 11.072 26.416 1.00 75.81 89 GLU A C 1
ATOM 712 O O . GLU A 1 89 ? -8.284 12.100 27.032 1.00 75.81 89 GLU A O 1
ATOM 717 N N . THR A 1 90 ? -9.778 10.501 26.543 1.00 72.12 90 THR A N 1
ATOM 718 C CA . THR A 1 90 ? -10.841 11.072 27.392 1.00 72.12 90 THR A CA 1
ATOM 719 C C . THR A 1 90 ? -10.531 11.000 28.886 1.00 72.12 90 THR A C 1
ATOM 721 O O . THR A 1 90 ? -10.986 11.849 29.652 1.00 72.12 90 THR A O 1
ATOM 724 N N . SER A 1 91 ? -9.747 10.012 29.323 1.00 67.62 91 SER A N 1
ATOM 725 C CA . SER A 1 91 ? -9.367 9.869 30.733 1.00 67.62 91 SER A CA 1
ATOM 726 C C . SER A 1 91 ? -8.272 10.861 31.144 1.00 67.62 91 SER A C 1
ATOM 728 O O . SER A 1 91 ? -8.341 11.412 32.240 1.00 67.62 91 SER A O 1
ATOM 730 N N . ASN A 1 92 ? -7.314 11.151 30.257 1.00 59.66 92 ASN A N 1
ATOM 731 C CA . ASN A 1 92 ? -6.216 12.087 30.532 1.00 59.66 92 ASN A CA 1
ATOM 732 C C . ASN A 1 92 ? -6.641 13.568 30.486 1.00 59.66 92 ASN A C 1
ATOM 734 O O . ASN A 1 92 ? -6.082 14.389 31.217 1.00 59.66 92 ASN A O 1
ATOM 738 N N . SER A 1 93 ? -7.645 13.928 29.679 1.00 55.03 93 SER A N 1
ATOM 739 C CA . SER A 1 93 ? -8.159 15.310 29.621 1.00 55.03 93 SER A CA 1
ATOM 740 C C . SER A 1 93 ? -8.878 15.743 30.905 1.00 55.03 93 SER A C 1
ATOM 742 O O . SER A 1 93 ? -8.817 16.913 31.274 1.00 55.03 93 SER A O 1
ATOM 744 N N . ASN A 1 94 ? -9.474 14.807 31.653 1.00 50.94 94 ASN A N 1
ATOM 745 C CA . ASN A 1 94 ? -10.149 15.109 32.923 1.00 50.94 94 ASN A CA 1
ATOM 746 C C . ASN A 1 94 ? -9.186 15.410 34.091 1.00 50.94 94 ASN A C 1
ATOM 748 O O . ASN A 1 94 ? -9.632 15.878 35.135 1.00 50.94 94 ASN A O 1
ATOM 752 N N . SER A 1 95 ? -7.880 15.164 33.937 1.00 44.09 95 SER A N 1
ATOM 753 C CA . SER A 1 95 ? -6.865 15.388 34.983 1.00 44.09 95 SER A CA 1
ATOM 754 C C . SER A 1 95 ? -6.097 16.715 34.875 1.00 44.09 95 SER A C 1
ATOM 756 O O . SER A 1 95 ? -5.368 17.047 35.804 1.00 44.09 95 SER A O 1
ATOM 758 N N . ASN A 1 96 ? -6.271 17.495 33.799 1.00 38.66 96 ASN A N 1
ATOM 759 C CA . ASN A 1 96 ? -5.523 18.746 33.565 1.00 38.66 96 ASN A CA 1
ATOM 760 C C . ASN A 1 96 ? -6.344 20.041 33.737 1.00 38.66 96 ASN A C 1
ATOM 762 O O . ASN A 1 96 ? -5.873 21.124 33.394 1.00 38.66 96 ASN A O 1
ATOM 766 N N . GLY A 1 97 ? -7.546 19.970 34.313 1.00 38.84 97 GLY A N 1
ATOM 767 C CA . GLY A 1 97 ? -8.314 21.156 34.700 1.00 38.84 97 GLY A CA 1
ATOM 768 C C . GLY A 1 97 ? -7.861 21.709 36.052 1.00 38.84 97 GLY A C 1
ATOM 769 O O . GLY A 1 97 ? -8.479 21.402 37.068 1.00 38.84 97 GLY A O 1
ATOM 770 N N . SER A 1 98 ? -6.794 22.514 36.088 1.00 37.88 98 SER A N 1
ATOM 771 C CA . SER A 1 98 ? -6.441 23.303 37.276 1.00 37.88 98 SER A CA 1
ATOM 772 C C . SER A 1 98 ? -6.769 24.782 37.080 1.00 37.88 98 SER A C 1
ATOM 774 O O . SER A 1 98 ? -6.170 25.459 36.253 1.00 37.88 98 SER A O 1
ATOM 776 N N . ASN A 1 99 ? -7.684 25.229 37.943 1.00 43.88 99 ASN A N 1
ATOM 777 C CA . ASN A 1 99 ? -7.838 26.562 38.522 1.00 43.88 99 ASN A CA 1
ATOM 778 C C . ASN A 1 99 ? -8.250 27.719 37.611 1.00 43.88 99 ASN A C 1
ATOM 780 O O . ASN A 1 99 ? -7.440 28.577 37.296 1.00 43.88 99 ASN A O 1
ATOM 784 N N . ASP A 1 100 ? -9.564 27.858 37.429 1.00 39.41 100 ASP A N 1
ATOM 785 C CA . ASP A 1 100 ? -10.195 29.154 37.674 1.00 39.41 100 ASP A CA 1
ATOM 786 C C . ASP A 1 100 ? -11.498 28.971 38.463 1.00 39.41 100 ASP A C 1
ATOM 788 O O . ASP A 1 100 ? -12.421 28.261 38.063 1.00 39.41 100 ASP A O 1
ATOM 792 N N . LYS A 1 101 ? -11.538 29.588 39.649 1.00 49.88 101 LYS A N 1
ATOM 793 C CA . LYS A 1 101 ? -12.721 29.671 40.511 1.00 49.88 101 LYS A CA 1
ATOM 794 C C . LYS A 1 101 ? -13.805 30.485 39.804 1.00 49.88 101 LYS A C 1
ATOM 796 O O . LYS A 1 101 ? -13.586 31.665 39.537 1.00 49.88 101 LYS A O 1
ATOM 801 N N . LYS A 1 102 ? -15.007 29.922 39.674 1.00 37.25 102 LYS A N 1
ATOM 802 C CA . LYS A 1 102 ? -16.253 30.690 39.796 1.00 37.25 102 LYS A CA 1
ATOM 803 C C . LYS A 1 102 ? -17.417 29.795 40.218 1.00 37.25 102 LYS A C 1
ATOM 805 O O . LYS A 1 102 ? -17.864 28.949 39.462 1.00 37.25 102 LYS A O 1
ATOM 810 N N . ASP A 1 103 ? -17.791 30.009 41.474 1.00 40.75 103 ASP A N 1
ATOM 811 C CA . ASP A 1 103 ? -19.095 29.932 42.130 1.00 40.75 103 ASP A CA 1
ATOM 812 C C . ASP A 1 103 ? -20.107 28.825 41.787 1.00 40.75 103 ASP A C 1
ATOM 814 O O . ASP A 1 103 ? -20.499 28.562 40.656 1.00 40.75 103 ASP A O 1
ATOM 818 N N . LEU A 1 104 ? -20.576 28.235 42.886 1.00 50.12 104 LEU A N 1
ATOM 819 C CA . LEU A 1 104 ? -21.580 27.193 43.043 1.00 50.12 104 LEU A CA 1
ATOM 820 C C . LEU A 1 104 ? -22.911 27.529 42.352 1.00 50.12 104 LEU A C 1
ATOM 822 O O . LEU A 1 104 ? -23.604 28.436 42.808 1.00 50.12 104 LEU A O 1
ATOM 826 N N . ILE A 1 105 ? -23.329 26.707 41.381 1.00 42.84 105 ILE A N 1
ATOM 827 C CA . ILE A 1 105 ? -24.741 26.355 41.160 1.00 42.84 105 ILE A CA 1
ATOM 828 C C . ILE A 1 105 ? -24.835 24.857 40.818 1.00 42.84 105 ILE A C 1
ATOM 830 O O . ILE A 1 105 ? -24.181 24.378 39.900 1.00 42.84 105 ILE A O 1
ATOM 834 N N . ASP A 1 106 ? -25.623 24.183 41.655 1.00 41.75 106 ASP A N 1
ATOM 835 C CA . ASP A 1 106 ? -26.309 22.882 41.616 1.00 41.75 106 ASP A CA 1
ATOM 836 C C . ASP A 1 106 ? -26.006 21.833 40.519 1.00 41.75 106 ASP A C 1
ATOM 838 O O . ASP A 1 106 ? -25.800 22.106 39.340 1.00 41.75 106 ASP A O 1
ATOM 842 N N . GLY A 1 107 ? -26.034 20.571 40.946 1.00 49.47 107 GLY A N 1
ATOM 843 C CA . GLY A 1 107 ? -25.521 19.413 40.225 1.00 49.47 107 GLY A CA 1
ATOM 844 C C . GLY A 1 107 ? -26.234 19.079 38.912 1.00 49.47 107 GLY A C 1
ATOM 845 O O . GLY 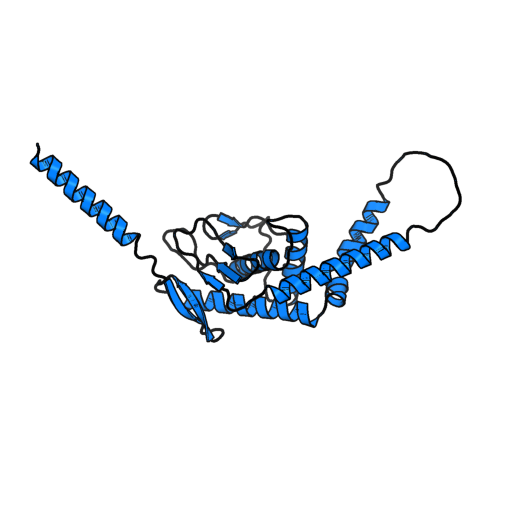A 1 107 ? -27.417 18.748 38.884 1.00 49.47 107 GLY A O 1
ATOM 846 N N . GLN A 1 108 ? -25.448 18.969 37.839 1.00 42.31 108 GLN A N 1
ATOM 847 C CA . GLN A 1 108 ? -25.773 18.144 36.677 1.00 42.31 108 GLN A CA 1
ATOM 848 C C . GLN A 1 108 ? -24.618 17.182 36.381 1.00 42.31 108 GLN A C 1
ATOM 850 O O . GLN A 1 108 ? -23.465 17.575 36.213 1.00 42.31 108 GLN A O 1
ATOM 855 N N . LYS A 1 109 ? -24.941 15.886 36.309 1.00 47.78 109 LYS A N 1
ATOM 856 C CA . LYS A 1 109 ? -24.054 14.801 35.862 1.00 47.78 109 LYS A CA 1
ATOM 857 C C . LYS A 1 109 ? -23.706 14.978 34.368 1.00 47.78 109 LYS A C 1
ATOM 859 O O . LYS A 1 109 ? -24.247 14.268 33.527 1.00 47.78 109 LYS A O 1
ATOM 864 N N . GLY A 1 110 ? -22.812 15.908 34.033 1.00 46.50 110 GLY A N 1
ATOM 865 C CA . GLY A 1 110 ? -22.427 16.224 32.645 1.00 46.50 110 GLY A CA 1
ATOM 866 C C . GLY A 1 110 ? -21.505 15.198 31.962 1.00 46.50 110 GLY A C 1
ATOM 867 O O . GLY A 1 110 ? -21.515 15.071 30.744 1.00 46.50 110 GLY A O 1
ATOM 868 N N . GLY A 1 111 ? -20.765 14.382 32.722 1.00 54.44 111 GLY A N 1
ATOM 869 C CA . GLY A 1 111 ? -19.676 13.559 32.164 1.00 54.44 111 GLY A CA 1
ATOM 870 C C . GLY A 1 111 ? -20.075 12.314 31.353 1.00 54.44 111 GLY A C 1
ATOM 871 O O . GLY A 1 111 ? -19.210 11.690 30.740 1.00 54.44 111 GLY A O 1
ATOM 872 N N . SER A 1 112 ? -21.352 11.913 31.350 1.00 61.84 112 SER A N 1
ATOM 873 C CA . SER A 1 112 ? -21.818 10.744 30.574 1.00 61.84 112 SER A CA 1
ATOM 874 C C . SER A 1 112 ? -22.262 11.109 29.154 1.00 61.84 112 SER A C 1
ATOM 876 O O . SER A 1 112 ? -22.013 10.346 28.224 1.00 61.84 112 SER A O 1
ATOM 878 N N . SER A 1 113 ? -22.842 12.300 28.977 1.00 73.38 113 SER A N 1
ATOM 879 C CA . SER A 1 113 ? -23.366 12.760 27.690 1.00 73.38 113 SER A CA 1
ATOM 880 C C . SER A 1 113 ? -22.245 13.147 26.724 1.00 73.38 113 SER A C 1
ATOM 882 O O . SER A 1 113 ? -22.275 12.743 25.569 1.00 73.38 113 SER A O 1
ATOM 884 N N . GLU A 1 114 ? -21.225 13.876 27.186 1.00 79.06 114 GLU A N 1
ATOM 885 C CA . GLU A 1 114 ? -20.114 14.333 26.333 1.00 79.06 114 GLU A CA 1
ATOM 886 C C . GLU A 1 114 ? -19.259 13.173 25.811 1.00 79.06 114 GLU A C 1
ATOM 888 O O . GLU A 1 114 ? -18.921 13.128 24.629 1.00 79.06 114 GLU A O 1
ATOM 893 N N . ARG A 1 115 ? -18.969 12.180 26.664 1.00 79.38 115 ARG A N 1
ATOM 894 C CA . ARG A 1 115 ? -18.243 10.969 26.253 1.00 79.38 115 ARG A CA 1
ATOM 895 C C . ARG A 1 115 ? -19.020 10.192 25.186 1.00 79.38 115 ARG A C 1
ATOM 897 O O . ARG A 1 115 ? -18.423 9.699 24.234 1.00 79.38 115 ARG A O 1
ATOM 904 N N . GLN A 1 116 ? -20.342 10.107 25.330 1.00 84.88 116 GLN A N 1
ATOM 905 C CA . GLN A 1 116 ? -21.191 9.410 24.369 1.00 84.88 116 GLN A CA 1
ATOM 906 C C . GLN A 1 116 ? -21.310 10.165 23.036 1.00 84.88 116 GLN A C 1
ATOM 908 O O . GLN A 1 116 ? -21.335 9.529 21.984 1.00 84.88 116 GLN A O 1
ATOM 913 N N . VAL A 1 117 ? -21.324 11.502 23.064 1.00 87.62 117 VAL A N 1
ATOM 914 C CA . VAL A 1 117 ? -21.257 12.335 21.851 1.00 87.62 117 VAL A CA 1
ATOM 915 C C . VAL A 1 117 ? -19.929 12.116 21.122 1.00 87.62 117 VAL A C 1
ATOM 917 O O . VAL A 1 117 ? -19.949 11.765 19.947 1.00 87.62 117 VAL A O 1
ATOM 920 N N . LEU A 1 118 ? -18.790 12.197 21.820 1.00 87.38 118 LEU A N 1
ATOM 921 C CA . LEU A 1 118 ? -17.471 11.980 21.213 1.00 87.38 118 LEU A CA 1
ATOM 922 C C . LEU A 1 118 ? -17.321 10.573 20.612 1.00 87.38 118 LEU A C 1
ATOM 924 O O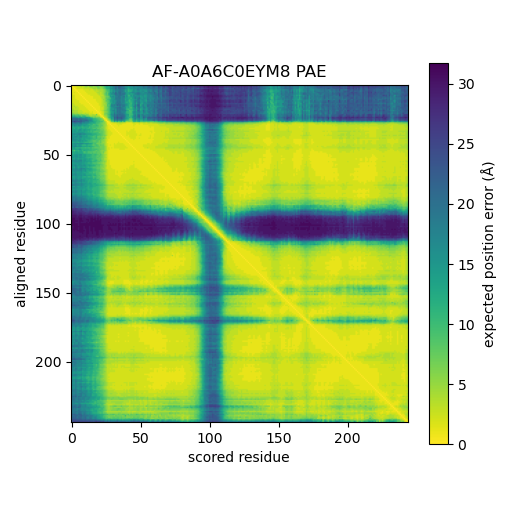 . LEU A 1 118 ? -16.800 10.422 19.508 1.00 87.38 118 LEU A O 1
ATOM 928 N N . GLU A 1 119 ? -17.783 9.535 21.316 1.00 90.12 119 GLU A N 1
ATOM 929 C CA . GLU A 1 119 ? -17.779 8.164 20.792 1.00 90.12 119 GLU A CA 1
ATOM 930 C C . GLU A 1 119 ? -18.605 8.056 19.501 1.00 90.12 119 GLU A C 1
ATOM 932 O O . GLU A 1 119 ? -18.170 7.421 18.536 1.00 90.12 119 GLU A O 1
ATOM 937 N N . ASN A 1 120 ? -19.781 8.686 19.461 1.00 91.88 120 ASN A N 1
ATOM 938 C CA . ASN A 1 120 ? -20.627 8.690 18.271 1.00 91.88 120 ASN A CA 1
ATOM 939 C C . ASN A 1 120 ? -19.967 9.438 17.106 1.00 91.88 120 ASN A C 1
ATOM 941 O O . ASN A 1 120 ? -19.948 8.910 15.993 1.00 91.88 120 ASN A O 1
ATOM 945 N N . ASP A 1 121 ? -19.372 10.604 17.356 1.00 93.00 121 ASP A N 1
ATOM 946 C CA . ASP A 1 121 ? -18.675 11.393 16.336 1.00 93.00 121 ASP A CA 1
ATOM 947 C C . ASP A 1 121 ? -17.494 10.616 15.741 1.00 93.00 121 ASP A C 1
ATOM 949 O O . ASP A 1 121 ? -17.335 10.542 14.520 1.00 93.00 121 ASP A O 1
ATOM 953 N N . MET A 1 122 ? -16.709 9.944 16.588 1.00 93.19 122 MET A N 1
ATOM 954 C CA . MET A 1 122 ? -15.599 9.091 16.156 1.00 93.19 122 MET A CA 1
ATOM 955 C C . MET A 1 122 ? -16.076 7.901 15.316 1.00 93.19 122 MET A C 1
ATOM 957 O O . MET A 1 122 ? -15.458 7.578 14.298 1.00 93.19 122 MET A O 1
ATOM 961 N N . LYS A 1 123 ? -17.189 7.260 15.695 1.00 95.81 123 LYS A N 1
ATOM 962 C CA . LYS A 1 123 ? -17.795 6.176 14.904 1.00 95.81 123 LYS A CA 1
ATOM 963 C C . LYS A 1 123 ? -18.293 6.667 13.549 1.00 95.81 123 LYS A C 1
ATOM 965 O O . LYS A 1 123 ? -18.061 5.986 12.552 1.00 95.81 123 LYS A O 1
ATOM 970 N N . MET A 1 124 ? -18.955 7.823 13.497 1.00 96.88 124 MET A N 1
ATOM 971 C CA . MET A 1 12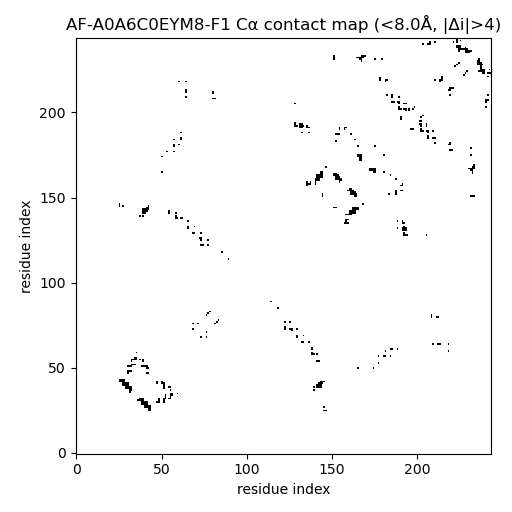4 ? -19.447 8.394 12.238 1.00 96.88 124 MET A CA 1
ATOM 972 C C . MET A 1 124 ? -18.291 8.805 11.327 1.00 96.88 124 MET A C 1
ATOM 974 O O . MET A 1 124 ? -18.290 8.449 10.151 1.00 96.88 124 MET A O 1
ATOM 978 N N . LYS A 1 125 ? -17.249 9.437 11.878 1.00 96.56 125 LYS A N 1
ATOM 979 C CA . LYS A 1 125 ? -16.031 9.745 11.122 1.00 96.56 125 LYS A CA 1
ATOM 980 C C . LYS A 1 125 ? -15.383 8.477 10.559 1.00 96.56 125 LYS A C 1
ATOM 982 O O . LYS A 1 125 ? -15.066 8.429 9.374 1.00 96.56 125 LYS A O 1
ATOM 987 N N . LEU A 1 126 ? -15.216 7.436 11.378 1.00 97.88 126 LEU A N 1
ATOM 988 C CA . LEU A 1 126 ? -14.646 6.161 10.934 1.00 97.88 126 LEU A CA 1
ATOM 989 C C . LEU A 1 126 ? -15.492 5.512 9.830 1.00 97.88 126 LEU A C 1
ATOM 991 O O . LEU A 1 126 ? -14.944 4.970 8.872 1.00 97.88 126 LEU A O 1
ATOM 995 N N . LYS A 1 127 ? -16.821 5.569 9.951 1.00 98.44 127 LYS A N 1
ATOM 996 C CA . LYS A 1 127 ? -17.746 5.085 8.922 1.00 98.44 127 LYS A CA 1
ATOM 997 C C . LYS A 1 127 ? -17.518 5.802 7.590 1.00 98.44 127 LYS A C 1
ATOM 999 O O . LYS A 1 127 ? -17.419 5.130 6.563 1.00 98.44 127 LYS A O 1
ATOM 1004 N N . ASP A 1 128 ? -17.387 7.125 7.611 1.00 98.50 128 ASP A N 1
ATOM 1005 C CA . ASP A 1 128 ? -17.134 7.930 6.412 1.00 98.50 128 ASP A CA 1
ATOM 1006 C C . ASP A 1 128 ? -15.754 7.653 5.804 1.00 98.50 128 ASP A C 1
ATOM 1008 O O . ASP A 1 128 ? -15.623 7.565 4.581 1.00 98.50 128 ASP A O 1
ATOM 1012 N N . ASP A 1 129 ? -14.725 7.485 6.636 1.00 98.50 129 ASP A N 1
ATOM 1013 C CA . ASP A 1 129 ? -13.370 7.156 6.186 1.00 98.50 129 ASP A CA 1
ATOM 1014 C C . ASP A 1 129 ? -13.318 5.756 5.548 1.00 98.50 129 ASP A C 1
ATOM 1016 O O . ASP A 1 129 ? -12.740 5.583 4.474 1.00 98.50 129 ASP A O 1
ATOM 1020 N N . ILE A 1 130 ? -13.992 4.760 6.138 1.00 98.62 130 ILE A N 1
ATOM 1021 C CA . ILE A 1 130 ? -14.120 3.417 5.549 1.00 98.62 130 ILE A CA 1
ATOM 1022 C C . ILE A 1 130 ? -14.891 3.469 4.227 1.00 98.62 130 ILE A C 1
ATOM 1024 O O . ILE A 1 130 ? -14.469 2.854 3.249 1.00 98.62 130 ILE A O 1
ATOM 1028 N N . ALA A 1 131 ? -16.003 4.207 4.167 1.00 98.62 131 ALA A N 1
ATOM 1029 C CA . ALA A 1 131 ? -16.773 4.354 2.934 1.00 98.62 131 ALA A CA 1
ATOM 1030 C C . ALA A 1 131 ? -15.926 4.986 1.819 1.00 98.62 131 ALA A C 1
ATOM 1032 O O . ALA A 1 131 ? -15.959 4.522 0.678 1.00 98.62 131 ALA A O 1
ATOM 1033 N N . ARG A 1 132 ? -15.116 5.995 2.162 1.00 98.44 132 ARG A N 1
ATOM 1034 C CA . ARG A 1 132 ? -14.171 6.633 1.242 1.00 98.44 132 ARG A CA 1
ATOM 1035 C C . ARG A 1 132 ? -13.124 5.650 0.745 1.00 98.44 132 ARG A C 1
ATOM 1037 O O . ARG A 1 132 ? -12.952 5.533 -0.459 1.00 98.44 132 ARG A O 1
ATOM 1044 N N . LEU A 1 133 ? -12.479 4.917 1.651 1.00 98.56 133 LEU A N 1
ATOM 1045 C CA . LEU A 1 133 ? -11.501 3.888 1.306 1.00 98.56 133 LEU A CA 1
ATOM 1046 C C . LEU A 1 133 ? -12.078 2.865 0.319 1.00 98.56 133 LEU A C 1
ATOM 1048 O O . LEU A 1 133 ? -11.475 2.607 -0.717 1.00 98.56 133 LEU A O 1
ATOM 1052 N N . VAL A 1 134 ? -13.254 2.311 0.628 1.00 98.31 134 VAL A N 1
ATOM 1053 C CA . VAL A 1 134 ? -13.905 1.285 -0.200 1.00 98.31 134 VAL A CA 1
ATOM 1054 C C . VAL A 1 134 ? -14.309 1.835 -1.568 1.00 98.31 134 VAL A C 1
ATOM 1056 O O . VAL A 1 134 ? -14.174 1.126 -2.558 1.00 98.31 134 VAL A O 1
ATOM 1059 N N . GLY A 1 135 ? -14.797 3.076 -1.638 1.00 98.06 135 GLY A N 1
ATOM 1060 C CA . GLY A 1 135 ? -15.170 3.706 -2.908 1.00 98.06 135 GLY A CA 1
ATOM 1061 C C . GLY A 1 135 ? -13.974 4.100 -3.780 1.00 98.06 135 GLY A C 1
ATOM 1062 O O . GLY A 1 135 ? -14.090 4.117 -5.001 1.00 98.06 135 GLY A O 1
ATOM 1063 N N . ASN A 1 136 ? -12.837 4.400 -3.155 1.00 98.06 136 ASN A N 1
ATOM 1064 C CA . ASN A 1 136 ? -11.631 4.892 -3.818 1.00 98.06 136 ASN A CA 1
ATOM 1065 C C . ASN A 1 136 ? -10.665 3.783 -4.248 1.00 98.06 136 ASN A C 1
ATOM 1067 O O . ASN A 1 136 ? -9.876 3.969 -5.173 1.00 98.06 136 ASN A O 1
ATOM 1071 N N . PHE A 1 137 ? -10.666 2.646 -3.551 1.00 98.00 137 PHE A N 1
ATOM 1072 C CA . PHE A 1 137 ? -9.718 1.576 -3.825 1.00 98.00 137 PHE A CA 1
ATOM 1073 C C . PHE A 1 137 ? -10.053 0.838 -5.123 1.00 98.00 137 PHE A C 1
ATOM 1075 O O . PHE A 1 137 ? -11.133 0.271 -5.278 1.00 98.00 137 PHE A O 1
ATOM 1082 N N . ASN A 1 138 ? -9.072 0.779 -6.021 1.00 96.31 138 ASN A N 1
ATOM 1083 C CA . ASN A 1 138 ? -9.110 -0.038 -7.223 1.00 96.31 138 ASN A CA 1
ATOM 1084 C C . ASN A 1 138 ? -7.841 -0.915 -7.285 1.00 96.31 138 ASN A C 1
ATOM 1086 O O . ASN A 1 138 ? -6.744 -0.376 -7.457 1.00 96.31 138 ASN A O 1
ATOM 1090 N N . PRO A 1 139 ? -7.949 -2.254 -7.176 1.00 93.25 139 PRO A N 1
ATOM 1091 C CA . PRO A 1 139 ? -6.790 -3.150 -7.202 1.00 93.25 139 PRO A CA 1
ATOM 1092 C C . PRO A 1 139 ? -6.073 -3.196 -8.565 1.00 93.25 139 PRO A C 1
ATOM 1094 O O . PRO A 1 139 ? -4.964 -3.727 -8.652 1.00 93.25 139 PRO A O 1
ATOM 1097 N N . ASP A 1 140 ? -6.676 -2.631 -9.614 1.00 94.44 140 ASP A N 1
ATOM 1098 C CA . ASP A 1 140 ? -6.134 -2.604 -10.977 1.00 94.44 140 ASP A CA 1
ATOM 1099 C C . ASP A 1 140 ? -5.427 -1.276 -11.301 1.00 94.44 140 ASP A C 1
ATOM 1101 O O . ASP A 1 140 ? -4.876 -1.108 -12.385 1.00 94.44 140 ASP A O 1
ATOM 1105 N N . ALA A 1 141 ? -5.417 -0.324 -10.363 1.00 95.19 141 ALA A N 1
ATOM 1106 C CA . ALA A 1 141 ? -4.893 1.027 -10.569 1.00 95.19 141 ALA A CA 1
ATOM 1107 C C . ALA A 1 141 ? -3.364 1.149 -10.405 1.00 95.19 141 ALA A C 1
ATOM 1109 O O . ALA A 1 141 ? -2.834 2.262 -10.438 1.00 95.19 141 ALA A O 1
ATOM 1110 N N . PHE A 1 142 ? -2.652 0.038 -10.196 1.00 97.69 142 PHE A N 1
ATOM 1111 C CA . PHE A 1 142 ? -1.236 0.049 -9.828 1.00 97.69 142 PHE A CA 1
ATOM 1112 C C . PHE A 1 142 ? -0.295 0.070 -11.038 1.00 97.69 142 PHE A C 1
ATOM 1114 O O . PHE A 1 142 ? -0.484 -0.667 -12.006 1.00 97.69 142 PHE A O 1
ATOM 1121 N N . SER A 1 143 ? 0.778 0.856 -10.957 1.00 97.31 143 SER A N 1
ATOM 1122 C CA . SER A 1 143 ? 1.855 0.866 -11.956 1.00 97.31 143 SER A CA 1
ATOM 1123 C C . SER A 1 143 ? 3.207 1.225 -11.346 1.00 97.31 143 SER A C 1
ATOM 1125 O O . SER A 1 143 ? 3.274 1.756 -10.241 1.00 97.31 143 SER A O 1
ATOM 1127 N N . GLU A 1 144 ? 4.292 0.977 -12.073 1.00 96.88 144 GLU A N 1
ATOM 1128 C CA . GLU A 1 144 ? 5.635 1.413 -11.687 1.00 96.88 144 GLU A CA 1
ATOM 1129 C C . GLU A 1 144 ? 5.919 2.859 -12.133 1.00 96.88 144 GLU A C 1
ATOM 1131 O O . GLU A 1 144 ? 5.448 3.307 -13.180 1.00 96.88 144 GLU A O 1
ATOM 1136 N N . THR A 1 145 ? 6.713 3.596 -11.354 1.00 92.88 145 THR A N 1
ATOM 1137 C CA . THR A 1 145 ? 7.264 4.896 -11.771 1.00 92.88 145 THR A CA 1
ATOM 1138 C C . THR A 1 145 ? 8.297 4.762 -12.893 1.00 92.88 145 THR A C 1
ATOM 1140 O O . THR A 1 145 ? 9.074 3.807 -12.930 1.00 92.88 145 THR A O 1
ATOM 1143 N N . THR A 1 146 ? 8.428 5.795 -13.725 1.00 87.81 146 THR A N 1
ATOM 1144 C CA . THR A 1 146 ? 9.592 5.951 -14.609 1.00 87.81 146 THR A CA 1
ATOM 1145 C C . THR A 1 146 ? 10.840 6.404 -13.826 1.00 87.81 146 THR A C 1
ATOM 1147 O O . THR A 1 146 ? 10.712 6.965 -12.733 1.00 87.81 146 THR A O 1
ATOM 1150 N N . PRO A 1 147 ? 12.065 6.192 -14.344 1.00 80.75 147 PRO A N 1
ATOM 1151 C CA . PRO A 1 147 ? 13.315 6.487 -13.616 1.00 80.75 147 PRO A CA 1
ATOM 1152 C C . PRO A 1 147 ? 13.549 7.972 -13.343 1.00 80.75 147 PRO A C 1
ATOM 1154 O O . PRO A 1 147 ? 14.161 8.347 -12.345 1.00 80.75 147 PRO A O 1
ATOM 1157 N N . ASP A 1 148 ? 13.034 8.827 -14.221 1.00 81.38 148 ASP A N 1
ATOM 1158 C CA . ASP A 1 148 ? 13.086 10.281 -14.116 1.00 81.38 148 ASP A CA 1
ATOM 1159 C C . ASP A 1 148 ? 12.014 10.860 -13.176 1.00 81.38 148 ASP A C 1
ATOM 1161 O O . ASP A 1 148 ? 12.011 12.068 -12.915 1.00 81.38 148 ASP A O 1
ATOM 1165 N N . SER A 1 149 ? 11.131 10.015 -12.626 1.00 83.94 149 SER A N 1
ATOM 1166 C CA . SER A 1 149 ? 10.119 10.435 -11.660 1.00 83.94 149 SER A CA 1
ATOM 1167 C C . SER A 1 149 ? 10.764 11.147 -10.471 1.00 83.94 149 SER A C 1
ATOM 1169 O O . SER A 1 149 ? 11.596 10.597 -9.739 1.00 83.94 149 SER A O 1
ATOM 1171 N N . LYS A 1 150 ? 10.326 12.386 -10.231 1.00 83.62 150 LYS A N 1
ATOM 1172 C CA . LYS A 1 150 ? 10.710 13.165 -9.045 1.00 83.62 150 LYS A CA 1
ATOM 1173 C C . LYS A 1 150 ? 10.059 12.633 -7.768 1.00 83.62 150 LYS A C 1
ATOM 1175 O O . LYS A 1 150 ? 10.596 12.847 -6.686 1.00 83.62 150 LYS A O 1
ATOM 1180 N N . TYR A 1 151 ? 8.936 11.933 -7.901 1.00 85.44 151 TYR A N 1
ATOM 1181 C CA . TYR A 1 151 ? 8.178 11.365 -6.791 1.00 85.44 151 TYR A CA 1
ATOM 1182 C C . TYR A 1 151 ? 8.611 9.926 -6.511 1.00 85.44 151 TYR A C 1
ATOM 1184 O O . TYR A 1 151 ? 9.038 9.215 -7.425 1.00 85.44 151 TYR A O 1
ATOM 1192 N N . THR A 1 152 ? 8.502 9.516 -5.247 1.00 91.25 152 THR A N 1
ATOM 1193 C CA . THR A 1 152 ? 8.779 8.146 -4.806 1.00 91.25 152 THR A CA 1
ATOM 1194 C C . THR A 1 152 ? 7.579 7.254 -5.112 1.00 91.25 152 THR A C 1
ATOM 1196 O O . THR A 1 152 ? 7.593 6.546 -6.104 1.00 91.25 152 THR A O 1
ATOM 1199 N N . SER A 1 153 ? 6.500 7.341 -4.348 1.00 94.44 153 SER A N 1
ATOM 1200 C CA . SER A 1 153 ? 5.196 6.775 -4.705 1.00 94.44 153 SER A CA 1
ATOM 1201 C C . SER A 1 153 ? 4.130 7.844 -4.562 1.00 94.44 153 SER A C 1
ATOM 1203 O O . SER A 1 153 ? 4.352 8.848 -3.884 1.00 94.44 153 SER A O 1
ATOM 1205 N N . TYR A 1 154 ? 3.027 7.680 -5.283 1.00 95.06 154 TYR A N 1
ATOM 1206 C CA . TYR A 1 154 ? 1.914 8.613 -5.215 1.00 95.06 154 TYR A CA 1
ATOM 1207 C C . TYR A 1 154 ? 0.618 7.984 -5.710 1.00 95.06 154 TYR A C 1
ATOM 1209 O O . TYR A 1 154 ? 0.603 7.089 -6.557 1.00 95.06 154 TYR A O 1
ATOM 1217 N N . SER A 1 155 ? -0.490 8.542 -5.246 1.00 94.94 155 SER A N 1
ATOM 1218 C CA . SER A 1 155 ? -1.827 8.282 -5.759 1.00 94.94 155 SER A CA 1
ATOM 1219 C C . SER A 1 155 ? -2.376 9.511 -6.487 1.00 94.94 155 SER A C 1
ATOM 1221 O O . SER A 1 155 ? -2.161 10.655 -6.088 1.00 94.94 155 SER A O 1
ATOM 1223 N N . VAL A 1 156 ? -3.099 9.278 -7.580 1.00 93.88 156 VAL A N 1
ATOM 1224 C CA . VAL A 1 156 ? -3.781 10.313 -8.370 1.00 93.88 156 VAL A CA 1
ATOM 1225 C C . VAL A 1 156 ? -5.275 10.229 -8.093 1.00 93.88 156 VAL A C 1
ATOM 1227 O O . VAL A 1 156 ? -5.827 9.130 -8.028 1.00 93.88 156 VAL A O 1
ATOM 1230 N N . ASN A 1 157 ? -5.921 11.386 -7.907 1.00 93.06 157 ASN A N 1
ATOM 1231 C CA . ASN A 1 157 ? -7.372 11.515 -7.717 1.00 93.06 157 ASN A CA 1
ATOM 1232 C C . ASN A 1 157 ? -7.951 10.524 -6.696 1.00 93.06 157 ASN A C 1
ATOM 1234 O O . ASN A 1 157 ? -8.994 9.923 -6.926 1.00 93.06 157 ASN A O 1
ATOM 1238 N N . LYS A 1 158 ? -7.253 10.346 -5.565 1.00 92.75 158 LYS A N 1
ATOM 1239 C CA . LYS A 1 158 ? -7.657 9.436 -4.486 1.00 92.75 158 LYS A CA 1
ATOM 1240 C C . LYS A 1 158 ? -7.905 8.000 -4.981 1.00 92.75 158 LYS A C 1
ATOM 1242 O O . LYS A 1 158 ? -8.879 7.391 -4.575 1.00 92.75 158 LYS A O 1
ATOM 1247 N N . GLY A 1 159 ? -7.016 7.450 -5.810 1.00 92.12 159 GLY A N 1
ATOM 1248 C CA . GLY A 1 159 ? -7.007 6.014 -6.137 1.00 92.12 159 GLY A CA 1
ATOM 1249 C C . GLY A 1 159 ? -7.306 5.659 -7.589 1.00 92.12 159 GLY A C 1
ATOM 1250 O O . GLY A 1 159 ? -7.221 4.487 -7.942 1.00 92.12 159 GLY A O 1
ATOM 1251 N N . GLU A 1 160 ? -7.567 6.647 -8.453 1.00 93.75 160 GLU A N 1
ATOM 1252 C CA . GLU A 1 160 ? -7.693 6.423 -9.902 1.00 93.75 160 GLU A CA 1
ATOM 1253 C C . GLU A 1 160 ? -6.422 5.782 -10.481 1.00 93.75 160 GLU A C 1
ATOM 1255 O O . GLU A 1 160 ? -6.491 4.897 -11.333 1.00 93.75 160 GLU A O 1
ATOM 1260 N N . LYS A 1 161 ? -5.257 6.218 -9.986 1.00 94.38 161 LYS A N 1
ATOM 1261 C CA . LY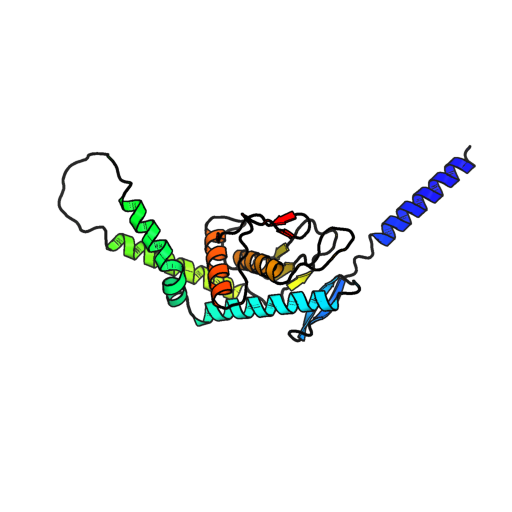S A 1 161 ? -3.955 5.590 -10.232 1.00 94.38 161 LYS A CA 1
ATOM 1262 C C . LYS A 1 161 ? -3.155 5.552 -8.941 1.00 94.38 161 LYS A C 1
ATOM 1264 O O . LYS A 1 161 ? -3.180 6.519 -8.180 1.00 94.38 161 LYS A O 1
ATOM 1269 N N . VAL A 1 162 ? -2.415 4.473 -8.726 1.00 97.06 162 VAL A N 1
ATOM 1270 C CA . VAL A 1 162 ? -1.467 4.312 -7.622 1.00 97.06 162 VAL A CA 1
ATOM 1271 C C . VAL A 1 162 ? -0.123 3.914 -8.218 1.00 97.06 162 VAL A C 1
ATOM 1273 O O . VAL A 1 162 ? 0.066 2.801 -8.699 1.00 97.06 162 VAL A O 1
ATOM 1276 N N . VAL A 1 163 ? 0.814 4.851 -8.240 1.00 97.31 163 VAL A N 1
ATOM 1277 C CA . VAL A 1 163 ? 2.108 4.669 -8.891 1.00 97.31 163 VAL A CA 1
ATOM 1278 C C . VAL A 1 163 ? 3.158 4.392 -7.826 1.00 97.31 163 VAL A C 1
ATOM 1280 O O . VAL A 1 163 ? 3.371 5.202 -6.925 1.00 97.31 163 VAL A O 1
ATOM 1283 N N . MET A 1 164 ? 3.816 3.242 -7.945 1.00 97.94 164 MET A N 1
ATOM 1284 C CA . MET A 1 164 ? 4.775 2.733 -6.977 1.00 97.94 164 MET A CA 1
ATOM 1285 C C . MET A 1 164 ? 6.194 2.811 -7.534 1.00 97.94 164 MET A C 1
ATOM 1287 O O . MET A 1 164 ? 6.486 2.247 -8.589 1.00 97.94 164 MET A O 1
ATOM 1291 N N . CYS A 1 165 ? 7.120 3.429 -6.806 1.00 96.38 165 CYS A N 1
ATOM 1292 C CA . CYS A 1 165 ? 8.538 3.232 -7.099 1.00 96.38 165 CYS A CA 1
ATOM 1293 C C . CYS A 1 165 ? 8.982 1.896 -6.527 1.00 96.38 165 CYS A C 1
ATOM 1295 O O . CYS A 1 165 ? 9.085 1.721 -5.311 1.00 96.38 165 CYS A O 1
ATOM 1297 N N . LEU A 1 166 ? 9.209 0.942 -7.424 1.00 96.69 166 LEU A N 1
ATOM 1298 C CA . LEU A 1 166 ? 9.564 -0.424 -7.064 1.00 96.69 166 LEU A CA 1
ATOM 1299 C C . LEU A 1 166 ? 11.064 -0.613 -6.871 1.00 96.69 166 LEU A C 1
ATOM 1301 O O . LEU A 1 166 ? 11.467 -1.667 -6.394 1.00 96.69 166 LEU A O 1
ATOM 1305 N N . ARG A 1 167 ? 11.888 0.370 -7.247 1.00 94.06 167 ARG A N 1
ATOM 1306 C CA . ARG A 1 167 ? 13.337 0.205 -7.408 1.00 94.06 167 ARG A CA 1
ATOM 1307 C C . ARG A 1 167 ? 14.138 1.222 -6.610 1.00 94.06 167 ARG A C 1
ATOM 1309 O O . ARG A 1 167 ? 13.689 2.340 -6.356 1.00 94.06 167 ARG A O 1
ATOM 1316 N N . SER A 1 168 ? 15.350 0.846 -6.222 1.00 89.88 168 SER A N 1
ATOM 1317 C CA . SER A 1 168 ? 16.339 1.794 -5.709 1.00 89.88 168 SER A CA 1
ATOM 1318 C C . SER A 1 168 ? 16.793 2.761 -6.811 1.00 89.88 168 SER A C 1
ATOM 1320 O O . SER A 1 168 ? 16.906 2.380 -7.969 1.00 89.88 168 SER A O 1
ATOM 1322 N N . LYS A 1 169 ? 17.088 4.017 -6.449 1.00 84.94 169 LYS A N 1
ATOM 1323 C CA . LYS A 1 169 ? 17.612 5.047 -7.374 1.00 84.94 169 LYS A CA 1
ATOM 1324 C C . LYS A 1 169 ? 19.147 5.037 -7.490 1.00 84.94 169 LYS A C 1
ATOM 1326 O O . LYS A 1 169 ? 19.762 6.084 -7.661 1.00 84.94 169 LYS A O 1
ATOM 1331 N N . ASN A 1 170 ? 19.765 3.875 -7.311 1.00 81.75 170 ASN A N 1
ATOM 1332 C CA . ASN A 1 170 ? 21.199 3.662 -7.521 1.00 81.75 170 ASN A CA 1
ATOM 1333 C C . ASN A 1 170 ? 21.420 2.867 -8.815 1.00 81.75 170 ASN A C 1
ATOM 1335 O O . ASN A 1 170 ? 20.459 2.351 -9.380 1.00 81.75 170 ASN A O 1
ATOM 1339 N N . ASP A 1 171 ? 22.675 2.732 -9.241 1.00 76.56 171 ASP A N 1
ATOM 1340 C CA . ASP A 1 171 ? 23.036 2.079 -10.511 1.00 76.56 171 ASP A CA 1
ATOM 1341 C C . ASP A 1 171 ? 22.535 0.626 -10.631 1.00 76.56 171 ASP A C 1
ATOM 1343 O O . ASP A 1 171 ? 22.342 0.123 -11.733 1.00 76.56 171 ASP A O 1
ATOM 1347 N N . ASP A 1 172 ? 22.282 -0.041 -9.502 1.00 80.44 172 ASP A N 1
ATOM 1348 C CA . ASP A 1 172 ? 21.809 -1.426 -9.454 1.00 80.44 172 ASP A CA 1
ATOM 1349 C C . ASP A 1 172 ? 20.299 -1.585 -9.729 1.00 80.44 172 ASP A C 1
ATOM 1351 O O . ASP A 1 172 ? 19.855 -2.704 -9.979 1.00 80.44 172 ASP A O 1
ATOM 1355 N N . GLU A 1 173 ? 19.498 -0.516 -9.596 1.00 86.81 173 GLU A N 1
ATOM 1356 C CA . GLU A 1 173 ? 18.036 -0.474 -9.825 1.00 86.81 173 GLU A CA 1
ATOM 1357 C C . GLU A 1 173 ? 17.231 -1.669 -9.269 1.00 86.81 173 GLU A C 1
ATOM 1359 O O . GLU A 1 173 ? 16.211 -2.101 -9.826 1.00 86.81 173 GLU A O 1
ATOM 1364 N N . LYS A 1 174 ? 17.692 -2.199 -8.132 1.00 92.75 174 LYS A N 1
ATOM 1365 C CA . LYS A 1 174 ? 17.154 -3.398 -7.485 1.00 92.75 174 LYS A CA 1
ATOM 1366 C C . LYS A 1 174 ? 15.738 -3.168 -6.982 1.00 92.75 174 LYS A C 1
ATOM 1368 O O . LYS A 1 174 ? 15.442 -2.134 -6.379 1.00 92.75 174 LYS A O 1
ATOM 1373 N N . LEU A 1 175 ? 14.894 -4.186 -7.150 1.00 96.44 175 LEU A N 1
ATOM 1374 C CA . LEU A 1 175 ? 13.552 -4.197 -6.580 1.00 96.44 175 LEU A CA 1
ATOM 1375 C C . LEU A 1 175 ? 13.596 -4.115 -5.047 1.00 96.44 175 LEU A C 1
ATOM 1377 O O . LEU A 1 175 ? 14.352 -4.818 -4.369 1.00 96.44 175 LEU A O 1
ATOM 1381 N N . VAL A 1 176 ? 12.752 -3.248 -4.498 1.00 96.38 176 VAL A N 1
ATOM 1382 C CA . VAL A 1 176 ? 12.577 -3.048 -3.063 1.00 96.38 176 VAL A CA 1
ATOM 1383 C C . VAL A 1 176 ? 11.875 -4.266 -2.462 1.00 96.38 176 VAL A C 1
ATOM 1385 O O . VAL A 1 176 ? 10.971 -4.859 -3.050 1.00 96.38 176 VAL A O 1
ATOM 1388 N N . LYS A 1 177 ? 12.279 -4.639 -1.243 1.00 96.56 177 LYS A N 1
ATOM 1389 C CA . LYS A 1 177 ? 11.702 -5.779 -0.521 1.00 96.56 177 LYS A CA 1
ATOM 1390 C C . LYS A 1 177 ? 10.193 -5.615 -0.334 1.00 96.56 177 LYS A C 1
ATOM 1392 O O . LYS A 1 177 ? 9.720 -4.565 0.096 1.00 96.56 177 LYS A O 1
ATOM 1397 N N . GLU A 1 178 ? 9.461 -6.709 -0.525 1.00 97.75 178 GLU A N 1
ATOM 1398 C CA . GLU A 1 178 ? 7.995 -6.749 -0.456 1.00 97.75 178 GLU A CA 1
ATOM 1399 C C . GLU A 1 178 ? 7.417 -6.164 0.841 1.00 97.75 178 GLU A C 1
ATOM 1401 O O . GLU A 1 178 ? 6.402 -5.474 0.800 1.00 97.75 178 GLU A O 1
ATOM 1406 N N . ASN A 1 179 ? 8.050 -6.394 1.997 1.00 97.75 179 ASN A N 1
ATOM 1407 C CA . ASN A 1 179 ? 7.546 -5.860 3.265 1.00 97.75 179 ASN A CA 1
ATOM 1408 C C . ASN A 1 179 ? 7.656 -4.326 3.344 1.00 97.75 179 ASN A C 1
ATOM 1410 O O . ASN A 1 179 ? 6.726 -3.679 3.812 1.00 97.75 179 ASN A O 1
ATOM 1414 N N . ILE A 1 180 ? 8.744 -3.739 2.828 1.00 97.19 180 ILE A N 1
ATOM 1415 C CA . ILE A 1 180 ? 8.896 -2.276 2.726 1.00 97.19 180 ILE A CA 1
ATOM 1416 C C . ILE A 1 180 ? 7.873 -1.729 1.726 1.00 97.19 180 ILE A C 1
ATOM 1418 O O . ILE A 1 180 ? 7.174 -0.765 2.020 1.00 97.19 180 ILE A O 1
ATOM 1422 N N . MET A 1 181 ? 7.712 -2.396 0.580 1.00 97.88 181 MET A N 1
ATOM 1423 C CA . MET A 1 181 ? 6.691 -2.017 -0.397 1.00 97.88 181 MET A CA 1
ATOM 1424 C C . MET A 1 181 ? 5.271 -2.111 0.159 1.00 97.88 181 MET A C 1
ATOM 1426 O O . MET A 1 181 ? 4.440 -1.278 -0.176 1.00 97.88 181 MET A O 1
ATOM 1430 N N . SER A 1 182 ? 4.994 -3.083 1.032 1.00 98.38 182 SER A N 1
ATOM 1431 C CA . SER A 1 182 ? 3.695 -3.216 1.700 1.00 98.38 182 SER A CA 1
ATOM 1432 C C . SER A 1 182 ? 3.429 -2.011 2.607 1.00 98.38 182 SER A C 1
ATOM 1434 O O . SER A 1 182 ? 2.328 -1.475 2.579 1.00 98.38 182 SER A O 1
ATOM 1436 N N . PHE A 1 183 ? 4.434 -1.522 3.342 1.00 98.31 183 PHE A N 1
ATOM 1437 C CA . PHE A 1 183 ? 4.309 -0.293 4.135 1.00 98.31 183 PHE A CA 1
ATOM 1438 C C . PHE A 1 183 ? 3.990 0.932 3.265 1.00 98.31 183 PHE A C 1
ATOM 1440 O O . PHE A 1 183 ? 3.054 1.669 3.567 1.00 98.31 183 PHE A O 1
ATOM 1447 N N . VAL A 1 184 ? 4.716 1.123 2.157 1.00 97.81 184 VAL A N 1
ATOM 1448 C CA . VAL A 1 184 ? 4.474 2.243 1.227 1.00 97.81 184 VAL A CA 1
ATOM 1449 C C . VAL A 1 184 ? 3.109 2.113 0.541 1.00 97.81 184 VAL A C 1
ATOM 1451 O O . VAL A 1 184 ? 2.393 3.092 0.386 1.00 97.81 184 VAL A O 1
ATOM 1454 N N . ALA A 1 185 ? 2.686 0.903 0.181 1.00 98.31 185 ALA A N 1
ATOM 1455 C CA . ALA A 1 185 ? 1.371 0.686 -0.417 1.00 98.31 185 ALA A CA 1
ATOM 1456 C C . ALA A 1 185 ? 0.237 0.994 0.583 1.00 98.31 185 ALA A C 1
ATOM 1458 O O . ALA A 1 185 ? -0.776 1.583 0.210 1.00 98.31 185 ALA A O 1
ATOM 1459 N N . ILE A 1 186 ? 0.422 0.663 1.868 1.00 98.69 186 ILE A N 1
ATOM 1460 C CA . ILE A 1 186 ? -0.512 1.046 2.938 1.00 98.69 186 ILE A CA 1
ATOM 1461 C C . ILE A 1 186 ? -0.503 2.573 3.155 1.00 98.69 186 ILE A C 1
ATOM 1463 O O . ILE A 1 186 ? -1.558 3.137 3.430 1.00 98.69 186 ILE A O 1
ATOM 1467 N N . HIS A 1 187 ? 0.635 3.255 2.964 1.00 98.00 187 HIS A N 1
ATOM 1468 C CA . HIS A 1 187 ? 0.724 4.724 3.000 1.00 98.00 187 HIS A CA 1
ATOM 1469 C C . HIS A 1 187 ? -0.168 5.366 1.936 1.00 98.00 187 HIS A C 1
ATOM 1471 O O . HIS A 1 187 ? -1.001 6.214 2.260 1.00 98.00 187 HIS A O 1
ATOM 1477 N N . GLU A 1 188 ? -0.064 4.903 0.689 1.00 98.06 188 GLU A N 1
ATOM 1478 C CA . GLU A 1 188 ? -0.947 5.367 -0.383 1.00 98.06 188 GLU A CA 1
ATOM 1479 C C . GLU A 1 188 ? -2.415 5.044 -0.079 1.00 98.06 188 GLU A C 1
ATOM 1481 O O . GLU A 1 188 ? -3.289 5.892 -0.257 1.00 98.06 188 GLU A O 1
ATOM 1486 N N . LEU A 1 189 ? -2.704 3.864 0.481 1.00 98.06 189 LEU A N 1
ATOM 1487 C CA . LEU A 1 189 ? -4.057 3.511 0.918 1.00 98.06 189 LEU A CA 1
ATOM 1488 C C . LEU A 1 189 ? -4.588 4.463 2.011 1.00 98.06 189 LEU A C 1
ATOM 1490 O O . LEU A 1 189 ? -5.771 4.808 2.019 1.00 98.06 189 LEU A O 1
ATOM 1494 N N . GLY A 1 190 ? -3.711 4.957 2.889 1.00 98.44 190 GLY A N 1
ATOM 1495 C CA . GLY A 1 190 ? -4.019 6.015 3.851 1.00 98.44 190 GLY A CA 1
ATOM 1496 C C . GLY A 1 190 ? -4.463 7.314 3.173 1.00 98.44 190 GLY A C 1
ATOM 1497 O O . GLY A 1 190 ? -5.432 7.938 3.615 1.00 98.44 190 GLY A O 1
ATOM 1498 N N . HIS A 1 191 ? -3.837 7.696 2.056 1.00 98.19 191 HIS A N 1
ATOM 1499 C CA . HIS A 1 191 ? -4.265 8.854 1.264 1.00 98.19 191 HIS A CA 1
ATOM 1500 C C . HIS A 1 191 ? -5.630 8.649 0.599 1.00 98.19 191 HIS A C 1
ATOM 1502 O O . HIS A 1 191 ? -6.396 9.612 0.500 1.00 98.19 191 HIS A O 1
ATOM 1508 N N . LEU A 1 192 ? -5.959 7.418 0.193 1.00 98.31 192 LEU A N 1
ATOM 1509 C CA . LEU A 1 192 ? -7.273 7.048 -0.347 1.00 98.31 192 LEU A CA 1
ATOM 1510 C C . LEU A 1 192 ? -8.372 7.111 0.723 1.00 98.31 192 LEU A C 1
ATOM 1512 O O . LEU A 1 192 ? -9.473 7.581 0.438 1.00 98.31 192 LEU A O 1
ATOM 1516 N N . MET A 1 193 ? -8.075 6.666 1.947 1.00 98.50 193 MET A N 1
ATOM 1517 C CA . MET A 1 193 ? -9.007 6.673 3.082 1.00 98.50 193 MET A CA 1
ATOM 1518 C C . MET A 1 193 ? -9.277 8.086 3.625 1.00 98.50 193 MET A C 1
ATOM 1520 O O . MET A 1 193 ? -10.366 8.375 4.117 1.00 98.50 193 MET A O 1
ATOM 1524 N N . THR A 1 194 ? -8.297 8.985 3.520 1.00 98.25 194 THR A N 1
ATOM 1525 C CA . THR A 1 194 ? -8.311 10.284 4.206 1.00 98.25 194 THR A CA 1
ATOM 1526 C C . THR A 1 194 ? -8.887 11.404 3.339 1.00 98.25 194 THR A C 1
ATOM 1528 O O . THR A 1 194 ? -8.587 11.504 2.147 1.00 98.25 194 THR A O 1
ATOM 1531 N N . LYS A 1 195 ? -9.705 12.283 3.934 1.00 96.56 195 LYS A N 1
ATOM 1532 C CA . LYS A 1 195 ? -10.295 13.439 3.236 1.00 96.56 195 LYS A CA 1
ATOM 1533 C C . LYS A 1 195 ? -9.271 14.546 2.972 1.00 96.56 195 LYS A C 1
ATOM 1535 O O . LYS A 1 195 ? -9.255 15.085 1.866 1.00 96.56 195 LYS A O 1
ATOM 1540 N N . SER A 1 196 ? -8.453 14.884 3.968 1.00 96.50 196 SER A N 1
ATOM 1541 C CA . SER A 1 196 ? -7.405 15.900 3.853 1.00 96.50 196 SER A CA 1
ATOM 1542 C C . SER A 1 196 ? -6.352 15.531 2.791 1.00 96.50 196 SER A C 1
ATOM 1544 O O . SER A 1 196 ? -6.298 14.406 2.269 1.00 96.50 196 SER A O 1
ATOM 1546 N N . ILE A 1 197 ? -5.546 16.521 2.409 1.00 93.88 197 ILE A N 1
ATOM 1547 C CA . ILE A 1 197 ? -4.405 16.362 1.503 1.00 93.88 197 ILE A CA 1
ATOM 1548 C C . ILE A 1 197 ? -3.135 16.507 2.338 1.00 93.88 197 ILE A C 1
ATOM 1550 O O . ILE A 1 197 ? -3.064 17.384 3.192 1.00 93.88 197 ILE A O 1
ATOM 1554 N N . GLY A 1 198 ? -2.136 15.670 2.064 1.00 93.19 198 GLY A N 1
ATOM 1555 C CA . GLY A 1 198 ? -0.903 15.615 2.844 1.00 93.19 198 GLY A CA 1
ATOM 1556 C C . GLY A 1 198 ? -1.011 14.660 4.032 1.00 93.19 198 GLY A C 1
ATOM 1557 O O . GLY A 1 198 ? -1.774 13.692 3.998 1.00 93.19 198 GLY A O 1
ATOM 1558 N N . HIS A 1 199 ? -0.212 14.926 5.063 1.00 94.81 199 HIS A N 1
ATOM 1559 C CA . HIS A 1 199 ? -0.027 14.065 6.233 1.00 94.81 199 HIS A CA 1
ATOM 1560 C C . HIS A 1 199 ? -0.556 14.739 7.506 1.00 94.81 199 HIS A C 1
ATOM 1562 O O . HIS A 1 199 ? 0.143 14.839 8.513 1.00 94.81 199 HIS A O 1
ATOM 1568 N N . GLU A 1 200 ? -1.789 15.239 7.437 1.00 96.50 200 GLU A N 1
ATOM 1569 C CA . GLU A 1 200 ? -2.515 15.822 8.571 1.00 96.50 200 GLU A CA 1
ATOM 1570 C C . GLU A 1 200 ? -2.828 14.765 9.657 1.00 96.50 200 GLU A C 1
ATOM 1572 O O . GLU A 1 200 ? -2.699 13.558 9.415 1.00 96.50 200 GLU A O 1
ATOM 1577 N N . PRO A 1 201 ? -3.255 15.157 10.874 1.00 95.25 201 PRO A N 1
ATOM 1578 C CA . PRO A 1 201 ? -3.529 14.199 11.950 1.00 95.25 201 PRO A CA 1
ATOM 1579 C C . PRO A 1 201 ? -4.531 13.092 11.581 1.00 95.25 201 PRO A C 1
ATOM 1581 O O . PRO A 1 201 ? -4.388 11.952 12.026 1.00 95.25 201 PRO A O 1
ATOM 1584 N N . ASP A 1 202 ? -5.529 13.389 10.743 1.00 95.31 202 ASP A N 1
ATOM 1585 C CA . ASP A 1 202 ? -6.495 12.394 10.271 1.00 95.31 202 ASP A CA 1
ATOM 1586 C C . ASP A 1 202 ? -5.857 11.342 9.349 1.00 95.31 202 ASP A C 1
ATOM 1588 O O . ASP A 1 202 ? -6.184 10.160 9.479 1.00 95.31 202 ASP A O 1
ATOM 1592 N N . PHE A 1 203 ? -4.892 11.734 8.509 1.00 97.62 203 PHE A N 1
ATOM 1593 C CA . PHE A 1 203 ? -4.078 10.796 7.733 1.00 97.62 203 PHE A CA 1
ATOM 1594 C C . PHE A 1 203 ? -3.325 9.838 8.652 1.00 97.62 203 PHE A C 1
ATOM 1596 O O . PHE A 1 203 ? -3.411 8.623 8.476 1.00 97.62 203 PHE A O 1
ATOM 1603 N N . TRP A 1 204 ? -2.609 10.354 9.654 1.00 96.06 204 TRP A N 1
ATOM 1604 C CA . TRP A 1 204 ? -1.801 9.506 10.535 1.00 96.06 204 TRP A CA 1
ATOM 1605 C C . TRP A 1 204 ? -2.648 8.553 11.373 1.00 96.06 204 TRP A C 1
ATOM 1607 O O . TRP A 1 204 ? -2.241 7.412 11.605 1.00 96.06 204 TRP A O 1
ATOM 1617 N N . ASN A 1 205 ? -3.842 8.982 11.783 1.00 95.56 205 ASN A N 1
ATOM 1618 C CA . ASN A 1 205 ? -4.799 8.124 12.476 1.00 95.56 205 ASN A CA 1
ATOM 1619 C C . ASN A 1 205 ? -5.309 6.992 11.572 1.00 95.56 205 ASN A C 1
ATOM 1621 O O . ASN A 1 205 ? -5.301 5.831 11.988 1.00 95.56 205 ASN A O 1
ATOM 1625 N N . ASN A 1 206 ? -5.666 7.299 10.322 1.00 98.06 206 ASN A N 1
ATOM 1626 C CA . ASN A 1 206 ? -6.076 6.293 9.340 1.00 98.06 206 ASN A CA 1
ATOM 1627 C C . ASN A 1 206 ? -4.929 5.337 8.991 1.00 98.06 206 ASN A C 1
ATOM 1629 O O . ASN A 1 206 ? -5.109 4.123 9.008 1.00 98.06 206 ASN A O 1
ATOM 1633 N N . MET A 1 207 ? -3.723 5.859 8.762 1.00 97.75 207 MET A N 1
ATOM 1634 C CA . MET A 1 207 ? -2.531 5.058 8.484 1.00 97.75 207 MET A CA 1
ATOM 1635 C C . MET A 1 207 ? -2.206 4.108 9.644 1.00 97.75 207 MET A C 1
ATOM 1637 O O . MET A 1 207 ? -1.950 2.922 9.433 1.00 97.75 207 MET A O 1
ATOM 1641 N N . ARG A 1 208 ? -2.276 4.598 10.891 1.00 97.31 208 ARG A N 1
ATOM 1642 C CA . ARG A 1 208 ? -2.109 3.771 12.094 1.00 97.31 208 ARG A CA 1
ATOM 1643 C C . ARG A 1 208 ? -3.132 2.638 12.139 1.00 97.31 208 ARG A C 1
ATOM 1645 O O . ARG A 1 208 ? -2.759 1.500 12.421 1.00 97.31 208 ARG A O 1
ATOM 1652 N N . LEU A 1 209 ? -4.402 2.942 11.874 1.00 98.31 209 LEU A N 1
ATOM 1653 C CA . LEU A 1 209 ? -5.475 1.950 11.843 1.00 98.31 209 LEU A CA 1
ATOM 1654 C C . LEU A 1 209 ? -5.219 0.882 10.771 1.00 98.31 209 LEU A C 1
ATOM 1656 O O . LEU A 1 209 ? -5.252 -0.308 11.082 1.00 98.31 209 LEU A O 1
ATOM 1660 N N . LEU A 1 210 ? -4.906 1.293 9.539 1.00 98.75 210 LEU A N 1
ATOM 1661 C CA . LEU A 1 210 ? -4.613 0.382 8.431 1.00 98.75 210 LEU A CA 1
ATOM 1662 C C . LEU A 1 210 ? -3.437 -0.547 8.754 1.00 98.75 210 LEU A C 1
ATOM 1664 O O . LEU A 1 210 ? -3.535 -1.752 8.531 1.00 98.75 210 LEU A O 1
ATOM 1668 N N . LEU A 1 211 ? -2.357 -0.016 9.336 1.00 98.44 211 LEU A N 1
ATOM 1669 C CA . LEU A 1 211 ? -1.209 -0.820 9.755 1.00 98.44 211 LEU A CA 1
ATOM 1670 C C . LEU A 1 211 ? -1.569 -1.822 10.860 1.00 98.44 211 LEU A C 1
ATOM 1672 O O . LEU A 1 211 ? -1.189 -2.985 10.745 1.00 98.44 211 LEU A O 1
ATOM 1676 N N . LYS A 1 212 ? -2.325 -1.415 11.894 1.00 98.06 212 LYS A N 1
ATOM 1677 C CA . LYS A 1 212 ? -2.786 -2.329 12.962 1.00 98.06 212 LYS A CA 1
ATOM 1678 C C . LYS A 1 212 ? -3.568 -3.508 12.371 1.00 98.06 212 LYS A C 1
ATOM 1680 O O . LYS A 1 212 ? -3.281 -4.659 12.686 1.00 98.06 212 LYS A O 1
ATOM 1685 N N . ILE A 1 213 ? -4.514 -3.231 11.470 1.00 98.56 213 ILE A N 1
ATOM 1686 C CA . ILE A 1 213 ? -5.329 -4.268 10.820 1.00 98.56 213 ILE A CA 1
ATOM 1687 C C . ILE A 1 213 ? -4.462 -5.155 9.915 1.00 98.56 213 ILE A C 1
ATOM 1689 O O . ILE A 1 213 ? -4.611 -6.378 9.930 1.00 98.56 213 ILE A O 1
ATOM 1693 N N . ALA A 1 214 ? -3.539 -4.570 9.149 1.00 98.69 214 ALA A N 1
ATOM 1694 C CA . ALA A 1 214 ? -2.640 -5.318 8.276 1.00 98.69 214 ALA A CA 1
ATOM 1695 C C . ALA A 1 214 ? -1.720 -6.268 9.059 1.00 98.69 214 ALA A C 1
ATOM 1697 O O . ALA A 1 214 ? -1.523 -7.406 8.632 1.00 98.69 214 ALA A O 1
ATOM 1698 N N . ILE A 1 215 ? -1.189 -5.829 10.204 1.00 98.38 215 ILE A N 1
ATOM 1699 C CA . ILE A 1 215 ? -0.336 -6.639 11.086 1.00 98.38 215 ILE A CA 1
ATOM 1700 C C . ILE A 1 215 ? -1.130 -7.802 11.684 1.00 98.38 215 ILE A C 1
ATOM 1702 O O . ILE A 1 215 ? -0.721 -8.953 11.539 1.00 98.38 215 ILE A O 1
ATOM 1706 N N . ASP A 1 216 ? -2.298 -7.523 12.270 1.00 98.25 216 ASP A N 1
ATOM 1707 C CA . ASP A 1 216 ? -3.178 -8.533 12.876 1.00 98.25 216 ASP A CA 1
ATOM 1708 C C . ASP A 1 216 ? -3.574 -9.658 11.909 1.00 98.25 216 ASP A C 1
ATOM 1710 O O . ASP A 1 216 ? -3.856 -10.778 12.332 1.00 98.25 216 ASP A O 1
ATOM 1714 N N . ASN A 1 217 ? -3.617 -9.359 10.609 1.00 98.38 217 ASN A N 1
ATOM 1715 C CA . ASN A 1 217 ? -4.022 -10.296 9.563 1.00 98.38 217 ASN A CA 1
ATOM 1716 C C . ASN A 1 217 ? -2.837 -10.840 8.743 1.00 98.38 217 ASN A C 1
ATOM 1718 O O . ASN A 1 217 ? -3.046 -11.469 7.703 1.00 98.38 217 ASN A O 1
ATOM 1722 N N . GLY A 1 218 ? -1.597 -10.600 9.187 1.00 98.06 218 GLY A N 1
ATOM 1723 C CA . GLY A 1 218 ? -0.384 -11.125 8.553 1.00 98.06 218 GLY A CA 1
ATOM 1724 C C . GLY A 1 218 ? -0.082 -10.548 7.165 1.00 98.06 218 GLY A C 1
ATOM 1725 O O . GLY A 1 218 ? 0.650 -11.160 6.390 1.00 98.06 218 GLY A O 1
ATOM 1726 N N . LEU A 1 219 ? -0.648 -9.387 6.824 1.00 98.44 219 LEU A N 1
ATOM 1727 C CA . LEU A 1 219 ? -0.454 -8.717 5.532 1.00 98.44 219 LEU A CA 1
ATOM 1728 C C . LEU A 1 219 ? 0.817 -7.855 5.518 1.00 98.44 219 LEU A C 1
ATOM 1730 O O . LEU A 1 219 ? 1.421 -7.651 4.463 1.00 98.44 219 LEU A O 1
ATOM 1734 N N . TYR A 1 220 ? 1.250 -7.392 6.691 1.00 98.38 220 TYR A N 1
ATOM 1735 C CA . TYR A 1 220 ? 2.461 -6.603 6.891 1.00 98.38 220 TYR A CA 1
ATOM 1736 C C . TYR A 1 220 ? 3.180 -7.045 8.168 1.00 98.38 220 TYR A C 1
ATOM 1738 O O . TYR A 1 220 ? 2.547 -7.264 9.199 1.00 98.38 220 TYR A O 1
ATOM 1746 N N . LYS A 1 221 ? 4.510 -7.158 8.111 1.00 97.25 221 LYS A N 1
ATOM 1747 C CA . LYS A 1 221 ? 5.345 -7.357 9.296 1.00 97.25 221 LYS A CA 1
ATOM 1748 C C . LYS A 1 221 ? 5.851 -6.001 9.769 1.00 97.25 221 LYS A C 1
ATOM 1750 O O . LYS A 1 221 ? 6.520 -5.312 9.003 1.00 97.25 221 LYS A O 1
ATOM 1755 N N . ASN A 1 222 ? 5.572 -5.653 11.022 1.00 95.88 222 ASN A N 1
ATOM 1756 C CA . ASN A 1 222 ? 5.972 -4.367 11.580 1.00 95.88 222 ASN A CA 1
ATOM 1757 C C . ASN A 1 222 ? 7.487 -4.116 11.456 1.00 95.88 222 ASN A C 1
ATOM 1759 O O . ASN A 1 222 ? 8.296 -5.036 11.601 1.00 95.88 222 ASN A O 1
ATOM 1763 N N . ILE A 1 223 ? 7.842 -2.864 11.174 1.00 94.00 223 ILE A N 1
ATOM 1764 C CA . ILE A 1 223 ? 9.210 -2.347 11.199 1.00 94.00 223 ILE A CA 1
ATOM 1765 C C . ILE A 1 223 ? 9.148 -1.008 11.928 1.00 94.00 223 ILE A C 1
ATOM 1767 O O . ILE A 1 223 ? 8.439 -0.101 11.490 1.00 94.00 223 ILE A O 1
ATOM 1771 N N . ASP A 1 224 ? 9.909 -0.868 13.011 1.00 93.31 224 ASP A N 1
ATOM 1772 C CA . ASP A 1 224 ? 10.116 0.430 13.648 1.00 93.31 224 ASP A CA 1
ATOM 1773 C C . ASP A 1 224 ? 11.151 1.250 12.863 1.00 93.31 224 ASP A C 1
ATOM 1775 O O . ASP A 1 224 ? 12.348 1.245 13.168 1.00 93.31 224 ASP A O 1
ATOM 1779 N N . PHE A 1 225 ? 10.686 1.957 11.831 1.00 93.88 225 PHE A N 1
ATOM 1780 C CA . PHE A 1 225 ? 11.537 2.813 11.000 1.00 93.88 225 PHE A CA 1
ATOM 1781 C C . PHE A 1 225 ? 12.191 3.967 11.778 1.00 93.88 225 PHE A C 1
ATOM 1783 O O . PHE A 1 225 ? 13.206 4.488 11.321 1.00 93.88 225 PHE A O 1
ATOM 1790 N N . ASN A 1 226 ? 11.687 4.325 12.970 1.00 92.44 226 ASN A N 1
ATOM 1791 C CA . ASN A 1 226 ? 12.338 5.326 13.824 1.00 92.44 226 ASN A CA 1
ATOM 1792 C C . ASN A 1 226 ? 13.672 4.804 14.377 1.00 92.44 226 ASN A C 1
ATOM 1794 O O . ASN A 1 226 ? 14.636 5.557 14.496 1.00 92.44 226 ASN A O 1
ATOM 1798 N N . LYS A 1 227 ? 13.730 3.513 14.733 1.00 92.69 227 LYS A N 1
ATOM 1799 C CA . LYS A 1 227 ? 14.949 2.856 15.239 1.00 92.69 227 LYS A CA 1
ATOM 1800 C C . LYS A 1 227 ? 15.816 2.313 14.111 1.00 92.69 227 LYS A C 1
ATOM 1802 O O . LYS A 1 227 ? 17.039 2.300 14.227 1.00 92.69 227 LYS A O 1
ATOM 1807 N N . LYS A 1 228 ? 15.183 1.842 13.036 1.00 91.62 228 LYS A N 1
ATOM 1808 C CA . LYS A 1 228 ? 15.850 1.223 11.894 1.00 91.62 228 LYS A CA 1
ATOM 1809 C C . LYS A 1 228 ? 15.364 1.842 10.580 1.00 91.62 228 LYS A C 1
ATOM 1811 O O . LYS A 1 228 ? 14.527 1.238 9.906 1.00 91.62 228 LYS A O 1
ATOM 1816 N N . PRO A 1 229 ? 15.878 3.028 10.207 1.00 94.00 229 PRO A N 1
ATOM 1817 C CA . PRO A 1 229 ? 15.575 3.619 8.915 1.00 94.00 229 PRO A CA 1
ATOM 1818 C C . PRO A 1 229 ? 15.973 2.682 7.774 1.00 94.00 229 PRO A C 1
ATOM 1820 O O . PRO A 1 229 ? 17.031 2.051 7.824 1.00 94.00 229 PRO A O 1
ATOM 1823 N N . GLU A 1 230 ? 15.144 2.602 6.738 1.00 93.31 230 GLU A N 1
ATOM 1824 C CA . GLU A 1 230 ? 15.403 1.756 5.568 1.00 93.31 230 GLU A CA 1
ATOM 1825 C C . GLU A 1 230 ? 15.371 2.598 4.283 1.00 93.31 230 GLU A C 1
ATOM 1827 O O . GLU A 1 230 ? 14.508 3.473 4.140 1.00 93.31 230 GLU A O 1
ATOM 1832 N N . PRO A 1 231 ? 16.277 2.345 3.324 1.00 91.75 231 PRO A N 1
ATOM 1833 C CA . PRO A 1 231 ? 16.299 3.071 2.066 1.00 91.75 231 PRO A CA 1
ATOM 1834 C C . PRO A 1 231 ? 15.098 2.698 1.192 1.00 91.75 231 PRO A C 1
ATOM 1836 O O . PRO A 1 231 ? 14.747 1.528 1.029 1.00 91.75 231 PRO A O 1
ATOM 1839 N N . TYR A 1 232 ? 14.504 3.708 0.567 1.00 93.00 232 TYR A N 1
ATOM 1840 C CA . TYR A 1 232 ? 13.386 3.572 -0.351 1.00 93.00 232 TYR A CA 1
ATOM 1841 C C . TYR A 1 232 ? 13.438 4.653 -1.430 1.00 93.00 232 TYR A C 1
ATOM 1843 O O . TYR A 1 232 ? 13.370 5.840 -1.131 1.00 93.00 232 TYR A O 1
ATOM 1851 N N . CYS A 1 233 ? 13.546 4.254 -2.699 1.00 87.56 233 CYS A N 1
ATOM 1852 C CA . CYS A 1 233 ? 13.436 5.155 -3.851 1.00 87.56 233 CYS A CA 1
ATOM 1853 C C . CYS A 1 233 ? 14.278 6.458 -3.766 1.00 87.56 233 CYS A C 1
ATOM 1855 O O . CYS A 1 233 ? 13.837 7.536 -4.167 1.00 87.56 233 CYS A O 1
ATOM 1857 N N . GLY A 1 234 ? 15.503 6.372 -3.235 1.00 85.38 234 GLY A N 1
ATOM 1858 C CA . GLY A 1 234 ? 16.419 7.515 -3.101 1.00 85.38 234 GLY A CA 1
ATOM 1859 C C . GLY A 1 234 ? 16.235 8.364 -1.836 1.00 85.38 234 GLY A C 1
ATOM 1860 O O . GLY A 1 234 ? 16.969 9.331 -1.658 1.00 85.38 234 GLY A O 1
ATOM 1861 N N . ILE A 1 235 ? 15.305 7.996 -0.951 1.00 89.38 235 ILE A N 1
ATOM 1862 C CA . ILE A 1 235 ? 15.157 8.556 0.401 1.00 89.38 235 ILE A CA 1
ATOM 1863 C C . ILE A 1 235 ? 15.306 7.452 1.457 1.00 89.38 235 ILE A C 1
ATOM 1865 O O . ILE A 1 235 ? 15.418 6.277 1.114 1.00 89.38 235 ILE A O 1
ATOM 1869 N N . ASN A 1 236 ? 15.281 7.817 2.739 1.00 91.88 236 ASN A N 1
ATOM 1870 C CA . ASN A 1 236 ? 15.133 6.862 3.837 1.00 91.88 236 ASN A CA 1
ATOM 1871 C C . ASN A 1 236 ? 13.733 6.987 4.435 1.00 91.88 236 ASN A C 1
ATOM 1873 O O . ASN A 1 236 ? 13.302 8.087 4.777 1.00 91.88 236 ASN A O 1
ATOM 1877 N N . ILE A 1 237 ? 13.045 5.860 4.596 1.00 92.81 237 ILE A N 1
ATOM 1878 C CA . ILE A 1 237 ? 11.862 5.786 5.451 1.00 92.81 237 ILE A CA 1
ATOM 1879 C C . ILE A 1 237 ? 12.376 5.748 6.884 1.00 92.81 237 ILE A C 1
ATOM 1881 O O . ILE A 1 237 ? 13.047 4.792 7.273 1.00 92.81 237 ILE A O 1
ATOM 1885 N N . SER A 1 238 ? 12.086 6.798 7.646 1.00 92.56 238 SER A N 1
ATOM 1886 C CA . SER A 1 238 ? 12.563 6.975 9.022 1.00 92.56 238 SER A CA 1
ATOM 1887 C C . SER A 1 238 ? 11.445 7.251 10.027 1.00 92.56 238 SER A C 1
ATOM 1889 O O . SER A 1 238 ? 11.732 7.574 11.174 1.00 92.56 238 SER A O 1
ATOM 1891 N N . ASP A 1 239 ? 10.183 7.164 9.603 1.00 90.06 239 ASP A N 1
ATOM 1892 C CA . ASP A 1 239 ? 9.023 7.436 10.451 1.00 90.06 239 ASP A CA 1
ATOM 1893 C C . ASP A 1 239 ? 7.935 6.373 10.244 1.00 90.06 239 ASP A C 1
ATOM 1895 O O . ASP A 1 239 ? 7.734 5.852 9.143 1.00 90.06 239 ASP A O 1
ATOM 1899 N N . THR A 1 240 ? 7.248 6.035 11.331 1.00 90.00 240 THR A N 1
ATOM 1900 C CA . THR A 1 240 ? 6.102 5.126 11.366 1.00 90.00 240 THR A CA 1
ATOM 1901 C C . THR A 1 240 ? 5.184 5.496 12.531 1.00 90.00 240 THR A C 1
ATOM 1903 O O . THR A 1 240 ? 5.662 5.736 13.646 1.00 90.00 240 THR A O 1
ATOM 1906 N N . PRO A 1 241 ? 3.850 5.478 12.335 1.00 89.31 241 PRO A N 1
ATOM 1907 C CA . PRO A 1 241 ? 2.905 5.787 13.404 1.00 89.31 241 PRO A CA 1
ATOM 1908 C C . PRO A 1 241 ? 2.777 4.662 14.448 1.00 89.31 241 PRO A C 1
ATOM 1910 O O . PRO A 1 241 ? 2.087 4.862 15.456 1.00 89.31 241 PRO A O 1
ATOM 1913 N N . LEU A 1 242 ? 3.404 3.500 14.209 1.00 87.75 242 LEU A N 1
ATOM 1914 C CA . LEU A 1 242 ? 3.497 2.361 15.125 1.00 87.75 242 LEU A CA 1
ATOM 1915 C C . LEU A 1 242 ? 4.959 2.129 15.527 1.00 87.75 242 LEU A C 1
ATOM 1917 O O . LEU A 1 242 ? 5.755 1.632 14.732 1.00 87.75 242 LEU A O 1
ATOM 1921 N N . LYS A 1 243 ? 5.291 2.496 16.766 1.00 82.19 243 LYS A N 1
ATOM 1922 C CA . LYS A 1 243 ? 6.605 2.270 17.386 1.00 82.19 243 LYS A CA 1
ATOM 1923 C C . LYS A 1 243 ? 6.607 0.926 18.119 1.00 82.19 243 LYS A C 1
ATOM 1925 O O . LYS A 1 243 ? 5.553 0.524 18.615 1.00 82.19 243 LYS A O 1
ATOM 1930 N N . GLU A 1 244 ? 7.762 0.262 18.181 1.00 65.06 244 GLU A N 1
ATOM 1931 C CA . GLU A 1 244 ? 7.957 -0.957 18.994 1.00 65.06 244 GLU A CA 1
ATOM 1932 C C . GLU A 1 244 ? 8.412 -0.647 20.418 1.00 65.06 244 GLU A C 1
ATOM 1934 O O . GLU A 1 244 ? 9.260 0.265 20.593 1.00 65.06 244 GLU A O 1
#

Organism: NCBI:txid1070528

Sequence (244 aa):
MIEIVNGIIIVTLIIIIYKYFEKSSYDVVMVVSQVNGKKYLVRNLPDKQEAADLLGKLAVKLEKLVEIIKIAGYENIYNKYVKADVDKETSNSNSNGSNDKKDLIDGQKGGSSERQVLENDMKMKLKDDIARLVGNFNPDAFSETTPDSKYTSYSVNKGEKVVMCLRSKNDDEKLVKENIMSFVAIHELGHLMTKSIGHEPDFWNNMRLLLKIAIDNGLYKNIDFNKKPEPYCGINISDTPLKE

Foldseek 3Di:
DVVVVVVVVVVVVVVVVVVVVVVPQQDWDWDQAPLARATATATPDPCRNVVNPLLSLLLVLVVVLLVVDVVCALVNLCVPPPVVVLVVVLVVVVPPDDDDDDDDDDDDPPSPVVSVVVSVVVSVLSNLLSVQLNVQADSNQEYEDGLPDPDAWEDDPLRNHTYHHQFANDPVRDGDDSQVSNLVSLLSSLSSSDPDPDCPPSSLVSSSSSVVSCCVVVSHDDDQLCVPWDDGHNDTDRDHSDHD